Protein AF-A0A3M4QFH1-F1 (afdb_monomer_lite)

Radius of gyration: 28.69 Å; chains: 1; bounding box: 85×30×87 Å

Secondary structure (DSSP, 8-state):
-HHHHHHHHHHHHHHHHHHHHHHHHTT-HHHHHHHHHHH-TT----HHHHHHHHHHHHHHHHHHHHHHHHHHHHHHHHHHHHHHHH---SHHHHHHHHHHHHHHHHHHHHHHHHHHHHHHHHHHHHHHHHHTS-GGG-EETTEE--HHHHHHHHHHHSPP-TTTTPPP-HHHHHHHHHHHHHHHHHHHHHHHHH-TTSS---BTTTB----HHHHHHTTT---THHHH---S-TTSSHHHHHHHHHHHHHHHHHHHHHHHHHHHHHHHHHHHHHHH-

Foldseek 3Di:
DVVLVVVLVVLLVLLLVLLVLVLVLLVDPVLLVQLDVLCDPPNLPDNVLSVVLNVLSVVLVVLLVVLVVLLVQLVVLVVVLVVQCVDDPDLVSNVVSLVSLVVSLVSLVSNLVSSLVSLVSSVVSVCSCCPNVVQCSRDDPVDHRPVVSNVLSNVLSDADDVVVVDDGHSNNSSNVVSVVSSVVSLVSVVVCVQCVVVDDDQAAPPDDDDDPVVCVVVVVDPDCCVPRHHDDPPCPGPVNVVVVVVVVVVVVVVVVVVVVVVVVVVVVVVVVVVVVD

pLDDT: mean 92.52, std 8.96, range [47.84, 98.75]

Sequence (277 aa):
MPERINADNQQISLLDKALSDLADATLQDTAVAIARTKLGEGHGLTDGLLASFRDELKQVQTESHVWQQLIDKALAGAKSLLVELSTPDNLTARKTAQGKADEGNAILKAGLAALDTRHKAWLKLLDMADKQLRSRQWASTGYIFAYEVCREVKKALHHRDVKKREKHTVRDLAVEAFKRAGYFIAQGHWLLSRFPDGVYVDVPGLCAVISRAAIAANDYSLTPGRYVGVALGVEDDDEGEAFRERMKEIHSELAELNDKAAQLANRIQLAFSELIE

Organism: Pseudomonas savastanoi pv. glycinea (NCBI:txid318)

InterPro domains:
  IPR029063 S-adenosyl-L-methionine-dependent methyltransferase superfamily [SSF53335] (191-269)

Structure (mmCIF, N/CA/C/O backbone):
data_AF-A0A3M4QFH1-F1
#
_entry.id   AF-A0A3M4QFH1-F1
#
loop_
_atom_site.group_PDB
_atom_site.id
_atom_site.type_symbol
_atom_site.label_atom_id
_atom_site.label_alt_id
_atom_site.label_comp_id
_atom_site.label_asym_id
_atom_site.label_entity_id
_atom_site.label_seq_id
_atom_site.pdbx_PDB_ins_code
_atom_site.Cartn_x
_atom_site.Cartn_y
_atom_site.Cartn_z
_atom_site.occupancy
_atom_site.B_iso_or_equiv
_atom_site.auth_seq_id
_atom_site.auth_comp_id
_atom_site.auth_asym_id
_atom_site.auth_atom_id
_atom_site.pdbx_PDB_model_num
ATOM 1 N N . MET A 1 1 ? 12.136 7.909 -0.237 1.00 84.88 1 MET A N 1
ATOM 2 C CA . MET A 1 1 ? 11.473 6.675 0.242 1.00 84.88 1 MET A CA 1
ATOM 3 C C . MET A 1 1 ? 11.464 6.601 1.772 1.00 84.88 1 MET A C 1
ATOM 5 O O . MET A 1 1 ? 10.361 6.532 2.297 1.00 84.88 1 MET A O 1
ATOM 9 N N . PRO A 1 2 ? 12.599 6.727 2.498 1.00 91.75 2 PRO A N 1
ATOM 10 C CA . PRO A 1 2 ? 12.628 6.531 3.957 1.00 91.75 2 PRO A CA 1
ATOM 11 C C . PRO A 1 2 ? 11.713 7.478 4.746 1.00 91.75 2 PRO A C 1
ATOM 13 O O . PRO A 1 2 ? 10.943 7.023 5.578 1.00 91.75 2 PRO A O 1
ATOM 16 N N . GLU A 1 3 ? 11.716 8.775 4.429 1.00 95.19 3 GLU A N 1
ATOM 17 C CA . GLU A 1 3 ? 10.860 9.768 5.105 1.00 95.19 3 GLU A CA 1
ATOM 18 C C . GLU A 1 3 ? 9.364 9.460 4.973 1.00 95.19 3 GLU A C 1
ATOM 20 O O . GLU A 1 3 ? 8.601 9.633 5.919 1.00 95.19 3 GLU A O 1
ATOM 25 N N . ARG A 1 4 ? 8.943 8.961 3.803 1.00 96.31 4 ARG A N 1
ATOM 26 C CA . ARG A 1 4 ? 7.541 8.616 3.533 1.00 96.31 4 ARG A CA 1
ATOM 27 C C . ARG A 1 4 ? 7.107 7.391 4.336 1.00 96.31 4 ARG A C 1
ATOM 29 O O . ARG A 1 4 ? 6.011 7.392 4.877 1.00 96.31 4 ARG A O 1
ATOM 36 N N . ILE A 1 5 ? 7.981 6.389 4.455 1.00 97.00 5 ILE A N 1
ATOM 37 C CA . ILE A 1 5 ? 7.732 5.220 5.310 1.00 97.00 5 ILE A CA 1
ATOM 38 C C . ILE A 1 5 ? 7.773 5.602 6.791 1.00 97.00 5 ILE A C 1
ATOM 40 O O . ILE A 1 5 ? 6.966 5.113 7.568 1.00 97.00 5 ILE A O 1
ATOM 44 N N . ASN A 1 6 ? 8.647 6.526 7.190 1.00 97.50 6 ASN A N 1
ATOM 45 C CA . ASN A 1 6 ? 8.662 7.030 8.559 1.00 97.50 6 ASN A CA 1
ATOM 46 C C . ASN A 1 6 ? 7.352 7.754 8.917 1.00 97.50 6 ASN A C 1
ATOM 48 O O . ASN A 1 6 ? 6.795 7.513 9.984 1.00 97.50 6 ASN A O 1
ATOM 52 N N . ALA A 1 7 ? 6.830 8.593 8.017 1.00 97.94 7 ALA A N 1
ATOM 53 C CA . ALA A 1 7 ? 5.527 9.231 8.201 1.00 97.94 7 ALA A CA 1
ATOM 54 C C . ALA A 1 7 ? 4.393 8.196 8.316 1.00 97.94 7 ALA A C 1
ATOM 56 O O . ALA A 1 7 ? 3.509 8.353 9.155 1.00 97.94 7 ALA A O 1
ATOM 57 N N . ASP A 1 8 ? 4.443 7.123 7.521 1.00 98.31 8 ASP A N 1
ATOM 58 C CA . ASP A 1 8 ? 3.506 5.996 7.604 1.00 98.31 8 ASP A CA 1
ATOM 59 C C . ASP A 1 8 ? 3.582 5.275 8.957 1.00 98.31 8 ASP A C 1
ATOM 61 O O . ASP A 1 8 ? 2.570 5.106 9.637 1.00 98.31 8 ASP A O 1
ATOM 65 N N . ASN A 1 9 ? 4.794 4.946 9.406 1.00 98.25 9 ASN A N 1
ATOM 66 C CA . ASN A 1 9 ? 5.041 4.295 10.692 1.00 98.25 9 ASN A CA 1
ATOM 67 C C . ASN A 1 9 ? 4.543 5.136 11.875 1.00 98.25 9 ASN A C 1
ATOM 69 O O . ASN A 1 9 ? 4.023 4.584 12.843 1.00 98.25 9 ASN A O 1
ATOM 73 N N . GLN A 1 10 ? 4.643 6.466 11.792 1.00 98.56 10 GLN A N 1
ATOM 74 C CA . GLN A 1 10 ? 4.065 7.361 12.796 1.00 98.56 10 GLN A CA 1
ATOM 75 C C . GLN A 1 10 ? 2.537 7.235 12.863 1.00 98.56 10 GLN A C 1
ATOM 77 O O . GLN A 1 10 ? 1.987 7.203 13.961 1.00 98.56 10 GLN A O 1
ATOM 82 N N . GLN A 1 11 ? 1.847 7.109 11.722 1.00 98.56 11 GLN A N 1
ATOM 83 C CA . GLN A 1 11 ? 0.394 6.892 11.713 1.00 98.56 11 GLN A CA 1
ATOM 84 C C . GLN A 1 11 ? 0.022 5.543 12.338 1.00 98.56 11 GLN A C 1
ATOM 86 O O . GLN A 1 11 ? -0.903 5.478 13.144 1.00 98.56 11 GLN A O 1
ATOM 91 N N . ILE A 1 12 ? 0.770 4.483 12.018 1.00 98.50 12 ILE A N 1
ATOM 92 C CA . ILE A 1 12 ? 0.564 3.153 12.609 1.00 98.50 12 ILE A CA 1
ATOM 93 C C . ILE A 1 12 ? 0.777 3.184 14.124 1.00 98.50 12 ILE A C 1
ATOM 95 O O . ILE A 1 12 ? -0.056 2.666 14.856 1.00 98.50 12 ILE A O 1
ATOM 99 N N . SER A 1 13 ? 1.826 3.853 14.609 1.00 98.62 13 SER A N 1
ATOM 100 C CA . SER A 1 13 ? 2.099 3.976 16.047 1.00 98.62 13 SER A CA 1
ATOM 101 C C . SER A 1 13 ? 1.009 4.751 16.798 1.00 98.62 13 SER A C 1
ATOM 103 O O . SER A 1 13 ? 0.635 4.370 17.906 1.00 98.62 13 SER A O 1
ATOM 105 N N . LEU A 1 14 ? 0.459 5.814 16.198 1.00 98.62 14 LEU A N 1
ATOM 106 C CA . LEU A 1 14 ? -0.671 6.548 16.778 1.00 98.62 14 LEU A CA 1
ATOM 107 C C . LEU A 1 14 ? -1.921 5.670 16.896 1.00 98.62 14 LEU A C 1
ATOM 109 O O . LEU A 1 14 ? -2.632 5.747 17.898 1.00 98.62 14 LEU A O 1
ATOM 113 N N . LEU A 1 15 ? -2.182 4.843 15.882 1.00 98.12 15 LEU A N 1
ATOM 114 C CA . LEU A 1 15 ? -3.330 3.944 15.872 1.00 98.12 15 LEU A CA 1
ATOM 115 C C . LEU A 1 15 ? -3.171 2.791 16.863 1.00 98.12 15 LEU A C 1
ATOM 117 O O . LEU A 1 15 ? -4.105 2.502 17.605 1.00 98.12 15 LEU A O 1
ATOM 121 N N . ASP A 1 16 ? -1.982 2.191 16.910 1.00 98.69 16 ASP A N 1
ATOM 122 C CA . ASP A 1 16 ? -1.613 1.160 17.878 1.00 98.69 16 ASP A CA 1
ATOM 123 C C . ASP A 1 16 ? -1.820 1.647 19.308 1.00 98.69 16 ASP A C 1
ATOM 125 O O . ASP A 1 16 ? -2.533 1.014 20.086 1.00 98.69 16 ASP A O 1
ATOM 129 N N . LYS A 1 17 ? -1.306 2.840 19.622 1.00 98.62 17 LYS A N 1
ATOM 130 C CA . LYS A 1 17 ? -1.507 3.455 20.931 1.00 98.62 17 LYS A CA 1
ATOM 131 C C . LYS A 1 17 ? -2.991 3.624 21.261 1.00 98.62 17 LYS A C 1
ATOM 133 O O . LYS A 1 17 ? -3.436 3.171 22.306 1.00 98.62 17 LYS A O 1
ATOM 138 N N . ALA A 1 18 ? -3.769 4.243 20.373 1.00 98.44 18 ALA A N 1
ATOM 139 C CA . ALA A 1 18 ? -5.178 4.521 20.648 1.00 98.44 18 ALA A CA 1
ATOM 140 C C . ALA A 1 18 ? -6.021 3.245 20.836 1.00 98.44 18 ALA A C 1
ATOM 142 O O . ALA A 1 18 ? -6.943 3.229 21.655 1.00 98.44 18 ALA A O 1
ATOM 143 N N . LEU A 1 19 ? -5.721 2.185 20.079 1.00 98.56 19 LEU A N 1
ATOM 144 C CA . LEU A 1 19 ? -6.417 0.901 20.178 1.00 98.56 19 LEU A CA 1
ATOM 145 C C . LEU A 1 19 ? -5.930 0.064 21.369 1.00 98.56 19 LEU A C 1
ATOM 147 O O . LEU A 1 19 ? -6.749 -0.619 21.979 1.00 98.56 19 LEU A O 1
ATOM 151 N N . SER A 1 20 ? -4.657 0.178 21.749 1.00 98.62 20 SER A N 1
ATOM 152 C CA . SER A 1 20 ? -4.118 -0.397 22.988 1.00 98.62 20 SER A CA 1
ATOM 153 C C . SER A 1 20 ? -4.732 0.257 24.222 1.00 98.62 20 SER A C 1
ATOM 155 O O . SER A 1 20 ? -5.245 -0.445 25.086 1.00 98.62 20 SER A O 1
ATOM 157 N N . ASP A 1 21 ? -4.815 1.589 24.256 1.00 98.38 21 ASP A N 1
ATOM 158 C CA . ASP A 1 21 ? -5.465 2.299 25.361 1.00 98.38 21 ASP A CA 1
ATOM 159 C C . ASP A 1 21 ? -6.960 1.910 25.466 1.00 98.38 21 ASP A C 1
ATOM 161 O O . ASP A 1 21 ? -7.516 1.815 26.562 1.00 98.38 21 ASP A O 1
ATOM 165 N N . LEU A 1 22 ? -7.629 1.651 24.329 1.00 98.31 22 LEU A N 1
ATOM 166 C CA . LEU A 1 22 ? -8.998 1.116 24.318 1.00 98.31 22 LEU A CA 1
ATOM 167 C C . LEU A 1 22 ? -9.050 -0.310 24.867 1.00 98.31 22 LEU A C 1
ATOM 169 O O . LEU A 1 22 ? -9.921 -0.605 25.682 1.00 98.31 22 LEU A O 1
ATOM 173 N N . ALA A 1 23 ? -8.135 -1.183 24.443 1.00 98.31 23 ALA A N 1
ATOM 174 C CA . ALA A 1 23 ? -8.027 -2.547 24.951 1.00 98.31 23 ALA A CA 1
ATOM 175 C C . ALA A 1 23 ? -7.842 -2.564 26.475 1.00 98.31 23 ALA A C 1
ATOM 177 O O . ALA A 1 23 ? -8.553 -3.307 27.155 1.00 98.31 23 ALA A O 1
ATOM 178 N N . ASP A 1 24 ? -6.999 -1.689 27.019 1.00 97.88 24 ASP A N 1
ATOM 179 C CA . ASP A 1 24 ? -6.809 -1.530 28.462 1.00 97.88 24 ASP A CA 1
ATOM 180 C C . ASP A 1 24 ? -8.084 -1.039 29.155 1.00 97.88 24 ASP A C 1
ATOM 182 O O . ASP A 1 24 ? -8.484 -1.581 30.187 1.00 97.88 24 ASP A O 1
ATOM 186 N N . ALA A 1 25 ? -8.791 -0.070 28.566 1.00 97.06 25 ALA A N 1
ATOM 187 C CA . ALA A 1 25 ? -10.081 0.372 29.087 1.00 97.06 25 ALA A CA 1
ATOM 188 C C . ALA A 1 25 ? -11.118 -0.765 29.099 1.00 97.06 25 ALA A C 1
ATOM 190 O O . ALA A 1 25 ? -11.933 -0.844 30.016 1.00 97.06 25 ALA A O 1
ATOM 191 N N . THR A 1 26 ? -11.073 -1.690 28.132 1.00 96.81 26 THR A N 1
ATOM 192 C CA . THR A 1 26 ? -11.982 -2.851 28.097 1.00 96.81 26 THR A CA 1
ATOM 193 C C . THR A 1 26 ? -11.733 -3.880 29.207 1.00 96.81 26 THR A C 1
ATOM 195 O O . THR A 1 26 ? -12.568 -4.764 29.397 1.00 96.81 26 THR A O 1
ATOM 198 N N . LEU A 1 27 ? -10.608 -3.786 29.924 1.00 96.62 27 LEU A N 1
ATOM 199 C CA . LEU A 1 27 ? -10.294 -4.601 31.105 1.00 96.62 27 LEU A CA 1
ATOM 200 C C . LEU A 1 27 ? -10.756 -3.944 32.414 1.00 96.62 27 LEU A C 1
ATOM 202 O O . LEU A 1 27 ? -10.695 -4.568 33.469 1.00 96.62 27 LEU A O 1
ATOM 206 N N . GLN A 1 28 ? -11.200 -2.687 32.364 1.00 95.25 28 GLN A N 1
ATOM 207 C CA . GLN A 1 28 ? -11.645 -1.945 33.537 1.00 95.25 28 GLN A CA 1
ATOM 208 C C . GLN A 1 28 ? -13.166 -2.046 33.674 1.00 95.25 28 GLN A C 1
ATOM 210 O O . GLN A 1 28 ? -13.904 -1.409 32.918 1.00 95.25 28 GLN A O 1
ATOM 215 N N . ASP A 1 29 ? -13.643 -2.776 34.685 1.00 94.00 29 ASP A N 1
ATOM 216 C CA . ASP A 1 29 ? -15.080 -2.961 34.952 1.00 94.00 29 ASP A CA 1
ATOM 217 C C . ASP A 1 29 ? -15.848 -1.633 35.012 1.00 94.00 29 ASP A C 1
ATOM 219 O O . ASP A 1 29 ? -16.958 -1.513 34.493 1.00 94.00 29 ASP A O 1
ATOM 223 N N . THR A 1 30 ? -15.233 -0.600 35.593 1.00 94.44 30 THR A N 1
ATOM 224 C CA . THR A 1 30 ? -15.812 0.745 35.688 1.00 94.44 30 THR A CA 1
ATOM 225 C C . THR A 1 30 ? -15.979 1.401 34.318 1.00 94.44 30 THR A C 1
ATOM 227 O O . THR A 1 30 ? -17.039 1.960 34.033 1.00 94.44 30 THR A O 1
ATOM 230 N N . ALA A 1 31 ? -14.974 1.319 33.442 1.00 94.94 31 ALA A N 1
ATOM 231 C CA . ALA A 1 31 ? -15.043 1.877 32.094 1.00 94.94 31 ALA A CA 1
ATOM 232 C C . ALA A 1 31 ? -16.073 1.130 31.235 1.00 94.94 31 ALA A C 1
ATOM 234 O O . ALA A 1 31 ? -16.877 1.767 30.548 1.00 94.94 31 ALA A O 1
ATOM 235 N N . VAL A 1 32 ? -16.111 -0.202 31.338 1.00 95.50 32 VAL A N 1
ATOM 236 C CA . VAL A 1 32 ? -17.096 -1.051 30.654 1.00 95.50 32 VAL A CA 1
ATOM 237 C C . VAL A 1 32 ? -18.515 -0.722 31.120 1.00 95.50 32 VAL A C 1
ATOM 239 O O . VAL A 1 32 ? -19.401 -0.518 30.288 1.00 95.50 32 VAL A O 1
ATOM 242 N N . ALA A 1 33 ? -18.745 -0.610 32.432 1.00 94.75 33 ALA A N 1
ATOM 243 C CA . ALA A 1 33 ? -20.052 -0.261 32.986 1.00 94.75 33 ALA A CA 1
ATOM 244 C C . ALA A 1 33 ? -20.531 1.120 32.509 1.00 94.75 33 ALA A C 1
ATOM 246 O O . ALA A 1 33 ? -21.690 1.266 32.111 1.00 94.75 33 ALA A O 1
ATOM 247 N N . ILE A 1 34 ? -19.639 2.119 32.473 1.00 95.38 34 ILE A N 1
ATOM 248 C CA . ILE A 1 34 ? -19.945 3.456 31.940 1.00 95.38 34 ILE A CA 1
ATOM 249 C C . ILE A 1 34 ? -20.314 3.372 30.455 1.00 95.38 34 ILE A C 1
ATOM 251 O O . ILE A 1 34 ? -21.327 3.943 30.046 1.00 95.38 34 ILE A O 1
ATOM 255 N N . ALA A 1 35 ? -19.528 2.654 29.647 1.00 95.06 35 ALA A N 1
ATOM 256 C CA . ALA A 1 35 ? -19.786 2.504 28.216 1.00 95.06 35 ALA A CA 1
ATOM 257 C C . ALA A 1 35 ? -21.136 1.814 27.949 1.00 95.06 35 ALA A C 1
ATOM 259 O O . ALA A 1 35 ? -21.933 2.316 27.155 1.00 95.06 35 ALA A O 1
ATOM 260 N N . ARG A 1 36 ? -21.437 0.717 28.659 1.00 95.75 36 ARG A N 1
ATOM 261 C CA . ARG A 1 36 ? -22.727 0.005 28.576 1.00 95.75 36 ARG A CA 1
ATOM 262 C C . ARG A 1 36 ? -23.898 0.897 28.979 1.00 95.75 36 ARG A C 1
ATOM 264 O O . ARG A 1 36 ? -24.881 0.970 28.250 1.00 95.75 36 ARG A O 1
ATOM 271 N N . THR A 1 37 ? -23.761 1.638 30.080 1.00 95.44 37 THR A N 1
ATOM 272 C CA . THR A 1 37 ? -24.796 2.571 30.558 1.00 95.44 37 THR A CA 1
ATOM 273 C C . THR A 1 37 ? -25.094 3.654 29.522 1.00 95.44 37 THR A C 1
ATOM 275 O O . THR A 1 37 ? -26.256 3.935 29.244 1.00 95.44 37 THR A O 1
ATOM 278 N N . LYS A 1 38 ? -24.061 4.235 28.898 1.00 94.44 38 LYS A N 1
ATOM 279 C CA . LYS A 1 38 ? -24.236 5.237 27.834 1.00 94.44 38 LYS A CA 1
ATOM 280 C C . LYS A 1 38 ? -24.903 4.680 26.578 1.00 94.44 38 LYS A C 1
ATOM 282 O O . LYS A 1 38 ? -25.584 5.423 25.878 1.00 94.44 38 LYS A O 1
ATOM 287 N N . LEU A 1 39 ? -24.669 3.406 26.266 1.00 94.12 39 LEU A N 1
ATOM 288 C CA . LEU A 1 39 ? -25.240 2.742 25.094 1.00 94.12 39 LEU A CA 1
ATOM 289 C C . LEU A 1 39 ? -26.696 2.296 25.302 1.00 94.12 39 LEU A C 1
ATOM 291 O O . LEU A 1 39 ? -27.408 2.141 24.313 1.00 94.12 39 LEU A O 1
ATOM 295 N N . GLY A 1 40 ? -27.139 2.139 26.552 1.00 92.69 40 GLY A N 1
ATOM 296 C CA . GLY A 1 40 ? -28.502 1.738 26.898 1.00 92.69 40 GLY A CA 1
ATOM 297 C C . GLY A 1 40 ? -28.760 0.233 26.772 1.00 92.69 40 GLY A C 1
ATOM 298 O O . GLY A 1 40 ? -27.843 -0.577 26.620 1.00 92.69 40 GLY A O 1
ATOM 299 N N . GLU A 1 41 ? -30.032 -0.158 26.868 1.00 88.75 41 GLU A N 1
ATOM 300 C CA . GLU A 1 41 ? -30.445 -1.556 26.714 1.00 88.75 41 GLU A CA 1
ATOM 301 C C . GLU A 1 41 ? -30.171 -2.075 25.295 1.00 88.75 41 GLU A C 1
ATOM 303 O O . GLU A 1 41 ? -30.288 -1.348 24.309 1.00 88.75 41 GLU A O 1
ATOM 308 N N . GLY A 1 42 ? -29.782 -3.349 25.181 1.00 84.88 42 GLY A N 1
ATOM 309 C CA . GLY A 1 42 ? -29.450 -3.950 23.885 1.00 84.88 42 GLY A CA 1
ATOM 310 C C . GLY A 1 42 ? -28.132 -3.454 23.276 1.00 84.88 42 GLY A C 1
ATOM 311 O O . GLY A 1 42 ? -27.929 -3.594 22.073 1.00 84.88 42 GLY A O 1
ATOM 312 N N . HIS A 1 43 ? -27.214 -2.909 24.086 1.00 89.75 43 HIS A N 1
ATOM 313 C CA . HIS A 1 43 ? -25.951 -2.311 23.628 1.00 89.75 43 HIS A CA 1
ATOM 314 C C . HIS A 1 43 ? -25.031 -3.222 22.791 1.00 89.75 43 HIS A C 1
ATOM 316 O O . HIS A 1 43 ? -24.113 -2.722 22.145 1.00 89.75 43 HIS A O 1
ATOM 322 N N . GLY A 1 44 ? -25.176 -4.550 22.845 1.00 90.31 44 GLY A N 1
ATOM 323 C CA . GLY A 1 44 ? -24.359 -5.506 22.076 1.00 90.31 44 GLY A CA 1
ATOM 324 C C . GLY A 1 44 ? -22.891 -5.660 22.521 1.00 90.31 44 GLY A C 1
ATOM 325 O O . GLY A 1 44 ? -22.238 -6.629 22.151 1.00 90.31 44 GLY A O 1
ATOM 326 N N . LEU A 1 45 ? -22.376 -4.751 23.356 1.00 94.88 45 LEU A N 1
ATOM 327 C CA . LEU A 1 45 ? -21.059 -4.799 24.017 1.00 94.88 45 LEU A CA 1
ATOM 328 C C . LEU A 1 45 ? -20.888 -5.950 25.045 1.00 94.88 45 LEU A C 1
ATOM 330 O O . LEU A 1 45 ? -20.831 -5.721 26.258 1.00 94.88 45 LEU A O 1
ATOM 334 N N . THR A 1 46 ? -20.834 -7.194 24.567 1.00 96.56 46 THR A N 1
ATOM 335 C CA . THR A 1 46 ? -20.629 -8.409 25.382 1.00 96.56 46 THR A CA 1
ATOM 336 C C . THR A 1 46 ? -19.168 -8.591 25.805 1.00 96.56 46 THR A C 1
ATOM 338 O O . THR A 1 46 ? -18.264 -8.099 25.134 1.00 96.56 46 THR A O 1
ATOM 341 N N . ASP A 1 47 ? -18.912 -9.338 26.883 1.00 96.94 47 ASP A N 1
ATOM 342 C CA . ASP A 1 47 ? -17.537 -9.642 27.323 1.00 96.94 47 ASP A CA 1
ATOM 343 C C . ASP A 1 47 ? -16.754 -10.440 26.270 1.00 96.94 47 ASP A C 1
ATOM 345 O O . ASP A 1 47 ? -15.559 -10.213 26.083 1.00 96.94 47 ASP A O 1
ATOM 349 N N . GLY A 1 48 ? -17.441 -11.315 25.524 1.00 97.81 48 GLY A N 1
ATOM 350 C CA . GLY A 1 48 ? -16.856 -12.051 24.402 1.00 97.81 48 GLY A CA 1
ATOM 351 C C . GLY A 1 48 ? -16.393 -11.132 23.268 1.00 97.81 48 GLY A C 1
ATOM 352 O O . GLY A 1 48 ? -15.307 -11.328 22.731 1.00 97.81 48 GLY A O 1
ATOM 353 N N . LEU A 1 49 ? -17.159 -10.081 22.950 1.00 97.94 49 LEU A N 1
ATOM 354 C CA . LEU A 1 49 ? -16.753 -9.079 21.961 1.00 97.94 49 LEU A CA 1
ATOM 355 C C . LEU A 1 49 ? -15.522 -8.285 22.425 1.00 97.94 49 LEU A C 1
ATOM 357 O O . LEU A 1 49 ? -14.613 -8.042 21.633 1.00 97.94 49 LEU A O 1
ATOM 361 N N . LEU A 1 50 ? -15.472 -7.904 23.707 1.00 98.31 50 LEU A N 1
ATOM 362 C CA . LEU A 1 50 ? -14.311 -7.214 24.278 1.00 98.31 50 LEU A CA 1
ATOM 363 C C . LEU A 1 50 ? -13.057 -8.101 24.245 1.00 98.31 50 LEU A C 1
ATOM 365 O O . LEU A 1 50 ? -11.980 -7.619 23.907 1.00 98.31 50 LEU A O 1
ATOM 369 N N . ALA A 1 51 ? -13.196 -9.394 24.556 1.00 98.38 51 ALA A N 1
ATOM 370 C CA . ALA A 1 51 ? -12.106 -10.363 24.453 1.00 98.38 51 ALA A CA 1
ATOM 371 C C . ALA A 1 51 ? -11.621 -10.528 23.006 1.00 98.38 51 ALA A C 1
ATOM 373 O O . ALA A 1 51 ? -10.428 -10.379 22.758 1.00 98.38 51 ALA A O 1
ATOM 374 N N . SER A 1 52 ? -12.545 -10.706 22.055 1.00 98.38 52 SER A N 1
ATOM 375 C CA . SER A 1 52 ? -12.224 -10.815 20.625 1.00 98.38 52 SER A CA 1
ATOM 376 C C . SER A 1 52 ? -11.444 -9.604 20.116 1.00 98.38 52 SER A C 1
ATOM 378 O O . SER A 1 52 ? -10.468 -9.765 19.394 1.00 98.38 52 SER A O 1
ATOM 380 N N . PHE A 1 53 ? -11.828 -8.387 20.519 1.00 98.69 53 PHE A N 1
ATOM 381 C CA . PHE A 1 53 ? -11.102 -7.175 20.133 1.00 98.69 53 PHE A CA 1
ATOM 382 C C . PHE A 1 53 ? -9.651 -7.178 20.633 1.00 98.69 53 PHE A C 1
ATOM 384 O O . PHE A 1 53 ? -8.743 -6.823 19.883 1.00 98.69 53 PHE A O 1
ATOM 391 N N . ARG A 1 54 ? -9.416 -7.593 21.885 1.00 98.75 54 ARG A N 1
ATOM 392 C CA . ARG A 1 54 ? -8.061 -7.681 22.456 1.00 98.75 54 ARG A CA 1
ATOM 393 C C . ARG A 1 54 ? -7.217 -8.753 21.767 1.00 98.75 54 ARG A C 1
ATOM 395 O O . ARG A 1 54 ? -6.037 -8.517 21.511 1.00 98.75 54 ARG A O 1
ATOM 402 N N . ASP A 1 55 ? -7.818 -9.896 21.444 1.00 98.56 55 ASP A N 1
ATOM 403 C CA . ASP A 1 55 ? -7.143 -10.980 20.727 1.00 98.56 55 ASP A CA 1
ATOM 404 C C . ASP A 1 55 ? -6.769 -10.553 19.298 1.00 98.56 55 ASP A C 1
ATOM 406 O O . ASP A 1 55 ? -5.619 -10.723 18.886 1.00 98.56 55 ASP A O 1
ATOM 410 N N . GLU A 1 56 ? -7.695 -9.911 18.574 1.00 98.56 56 GLU A N 1
ATOM 411 C CA . GLU A 1 56 ? -7.433 -9.347 17.245 1.00 98.56 56 GLU A CA 1
ATOM 412 C C . GLU A 1 56 ? -6.357 -8.252 17.290 1.00 98.56 56 GLU A C 1
ATOM 414 O O . GLU A 1 56 ? -5.467 -8.242 16.439 1.00 98.56 56 GLU A O 1
ATOM 419 N N . LEU A 1 57 ? -6.371 -7.364 18.293 1.00 98.75 57 LEU A N 1
ATOM 420 C CA . LEU A 1 57 ? -5.319 -6.356 18.473 1.00 98.75 57 LEU A CA 1
ATOM 421 C C . LEU A 1 57 ? -3.943 -7.008 18.641 1.00 98.75 57 LEU A C 1
ATOM 423 O O . LEU A 1 57 ? -2.998 -6.634 17.946 1.00 98.75 57 LEU A O 1
ATOM 427 N N . LYS A 1 58 ? -3.831 -8.010 19.517 1.00 98.62 58 LYS A N 1
ATOM 428 C CA . LYS A 1 58 ? -2.568 -8.718 19.762 1.00 98.62 58 LYS A CA 1
ATOM 429 C C . LYS A 1 58 ? -2.063 -9.438 18.510 1.00 98.62 58 LYS A C 1
ATOM 431 O O . LYS A 1 58 ? -0.857 -9.444 18.237 1.00 98.62 58 LYS A O 1
ATOM 436 N N . GLN A 1 59 ? -2.973 -10.031 17.738 1.00 98.50 59 GLN A N 1
ATOM 437 C CA . GLN A 1 59 ? -2.642 -10.632 16.450 1.00 98.50 59 GLN A CA 1
ATOM 438 C C . GLN A 1 59 ? -2.101 -9.574 15.479 1.00 98.50 59 GLN A C 1
ATOM 440 O O . GLN A 1 59 ? -1.001 -9.745 14.952 1.00 98.50 59 GLN A O 1
ATOM 445 N N . VAL A 1 60 ? -2.816 -8.459 15.296 1.00 98.56 60 VAL A N 1
ATOM 446 C CA . VAL A 1 60 ? -2.403 -7.372 14.393 1.00 98.56 60 VAL A CA 1
ATOM 447 C C . VAL A 1 60 ? -1.059 -6.777 14.812 1.00 98.56 60 VAL A C 1
ATOM 449 O O . VAL A 1 60 ? -0.222 -6.532 13.949 1.00 98.56 60 VAL A O 1
ATOM 452 N N . GLN A 1 61 ? -0.795 -6.594 16.108 1.00 98.56 61 GLN A N 1
ATOM 453 C CA . GLN A 1 61 ? 0.510 -6.140 16.607 1.00 98.56 61 GLN A CA 1
ATOM 454 C C . GLN A 1 61 ? 1.631 -7.120 16.232 1.00 98.56 61 GLN A C 1
ATOM 456 O O . GLN A 1 61 ? 2.663 -6.710 15.697 1.00 98.56 61 GLN A O 1
ATOM 461 N N . THR A 1 62 ? 1.405 -8.422 16.435 1.00 98.31 62 THR A N 1
ATOM 462 C CA . THR A 1 62 ? 2.371 -9.478 16.091 1.00 98.31 62 THR A CA 1
ATOM 463 C C . THR A 1 62 ? 2.676 -9.488 14.592 1.00 98.31 62 THR A C 1
ATOM 465 O O . THR A 1 62 ? 3.839 -9.452 14.187 1.00 98.31 62 THR A O 1
ATOM 468 N N . GLU A 1 63 ? 1.642 -9.476 13.752 1.00 98.19 63 GLU A N 1
ATOM 469 C CA . GLU A 1 63 ? 1.785 -9.457 12.293 1.00 98.19 63 GLU A CA 1
ATOM 470 C C . GLU A 1 63 ? 2.395 -8.135 11.791 1.00 98.19 63 GLU A C 1
ATOM 472 O O . GLU A 1 63 ? 3.201 -8.133 10.858 1.00 98.19 63 GLU A O 1
ATOM 477 N N . SER A 1 64 ? 2.103 -7.013 12.459 1.00 98.00 64 SER A N 1
ATOM 478 C CA . SER A 1 64 ? 2.664 -5.695 12.144 1.00 98.00 64 SER A CA 1
ATOM 479 C C . SER A 1 64 ? 4.186 -5.663 12.260 1.00 98.00 64 SER A C 1
ATOM 481 O O . SER A 1 64 ? 4.840 -5.033 11.425 1.00 98.00 64 SER A O 1
ATOM 483 N N . HIS A 1 65 ? 4.773 -6.401 13.208 1.00 97.81 65 HIS A N 1
ATOM 484 C CA . HIS A 1 65 ? 6.227 -6.573 13.271 1.00 97.81 65 HIS A CA 1
ATOM 485 C C . HIS A 1 65 ? 6.778 -7.327 12.054 1.00 97.81 65 HIS A C 1
ATOM 487 O O . HIS A 1 65 ? 7.805 -6.927 11.505 1.00 97.81 65 HIS A O 1
ATOM 493 N N . VAL A 1 66 ? 6.088 -8.373 11.592 1.00 98.19 66 VAL A N 1
ATOM 494 C CA . VAL A 1 66 ? 6.494 -9.151 10.410 1.00 98.19 66 VAL A CA 1
ATOM 495 C C . VAL A 1 66 ? 6.420 -8.294 9.144 1.00 98.19 66 VAL A C 1
ATOM 497 O O . VAL A 1 66 ? 7.373 -8.252 8.364 1.00 98.19 66 VAL A O 1
ATOM 500 N N . TRP A 1 67 ? 5.330 -7.547 8.948 1.00 98.56 67 TRP A N 1
ATOM 501 C CA . TRP A 1 67 ? 5.216 -6.633 7.808 1.00 98.56 67 TRP A CA 1
ATOM 502 C C . TRP A 1 67 ? 6.258 -5.514 7.861 1.00 98.56 67 TRP A C 1
ATOM 504 O O . TRP A 1 67 ? 6.842 -5.181 6.829 1.00 98.56 67 TRP A O 1
ATOM 514 N N . GLN A 1 68 ? 6.552 -4.971 9.047 1.00 98.19 68 GLN A N 1
ATOM 515 C CA . GLN A 1 68 ? 7.603 -3.967 9.213 1.00 98.19 68 GLN A CA 1
ATOM 516 C C . GLN A 1 68 ? 8.982 -4.516 8.820 1.00 98.19 68 GLN A C 1
ATOM 518 O O . GLN A 1 68 ? 9.708 -3.841 8.097 1.00 98.19 68 GLN A O 1
ATOM 523 N N . GLN A 1 69 ? 9.316 -5.758 9.187 1.00 98.31 69 GLN A N 1
ATOM 524 C CA . GLN A 1 69 ? 10.576 -6.391 8.774 1.00 98.31 69 GLN A CA 1
ATOM 525 C C . GLN A 1 69 ? 10.704 -6.504 7.247 1.00 98.31 69 GLN A C 1
ATOM 527 O O . GLN A 1 69 ? 11.785 -6.282 6.700 1.00 98.31 69 GLN A O 1
ATOM 532 N N . LEU A 1 70 ? 9.612 -6.816 6.541 1.00 98.44 70 LEU A N 1
ATOM 533 C CA . LEU A 1 70 ? 9.603 -6.857 5.074 1.00 98.44 70 LEU A CA 1
ATOM 534 C C . LEU A 1 70 ? 9.804 -5.463 4.463 1.00 98.44 70 LEU A C 1
ATOM 536 O O . LEU A 1 70 ? 10.575 -5.315 3.512 1.00 98.44 70 LEU A O 1
ATOM 540 N N . ILE A 1 71 ? 9.157 -4.441 5.027 1.00 98.44 71 ILE A N 1
ATOM 541 C CA . ILE A 1 71 ? 9.321 -3.040 4.613 1.00 98.44 71 ILE A CA 1
ATOM 542 C C . ILE A 1 71 ? 10.769 -2.579 4.840 1.00 98.44 71 ILE A C 1
ATOM 544 O O . ILE A 1 71 ? 11.375 -1.999 3.938 1.00 98.44 71 ILE A O 1
ATOM 548 N N . ASP A 1 72 ? 11.353 -2.881 5.999 1.00 97.69 72 ASP A N 1
ATOM 549 C CA . ASP A 1 72 ? 12.732 -2.512 6.336 1.00 97.69 72 ASP A CA 1
ATOM 550 C C . ASP A 1 72 ? 13.749 -3.229 5.452 1.00 97.69 72 ASP A C 1
ATOM 552 O O . ASP A 1 72 ? 14.696 -2.605 4.967 1.00 97.69 72 ASP A O 1
ATOM 556 N N . LYS A 1 73 ? 13.525 -4.516 5.163 1.00 97.44 73 LYS A N 1
ATOM 557 C CA . LYS A 1 73 ? 14.343 -5.273 4.209 1.00 97.44 73 LYS A CA 1
ATOM 558 C C . LYS A 1 73 ? 14.312 -4.625 2.824 1.00 97.44 73 LYS A C 1
ATOM 560 O O . LYS A 1 73 ? 15.360 -4.485 2.194 1.00 97.44 73 LYS A O 1
ATOM 565 N N . ALA A 1 74 ? 13.138 -4.193 2.365 1.00 96.81 74 ALA A N 1
ATOM 566 C CA . ALA A 1 74 ? 12.999 -3.501 1.090 1.00 96.81 74 ALA A CA 1
ATOM 567 C C . ALA A 1 74 ? 13.697 -2.131 1.087 1.00 96.81 74 ALA A C 1
ATOM 569 O O . ALA A 1 74 ? 14.389 -1.806 0.124 1.00 96.81 74 ALA A O 1
ATOM 570 N N . LEU A 1 75 ? 13.593 -1.354 2.170 1.00 95.69 75 LEU A N 1
ATOM 571 C CA . LEU A 1 75 ? 14.299 -0.077 2.316 1.00 95.69 75 LEU A CA 1
ATOM 572 C C . LEU A 1 75 ? 15.823 -0.247 2.331 1.00 95.69 75 LEU A C 1
ATOM 574 O O . LEU A 1 75 ? 16.533 0.515 1.671 1.00 95.69 75 LEU A O 1
ATOM 578 N N . ALA A 1 76 ? 16.327 -1.237 3.068 1.00 94.94 76 ALA A N 1
ATOM 579 C CA . ALA A 1 76 ? 17.752 -1.539 3.142 1.00 94.94 76 ALA A CA 1
ATOM 580 C C . ALA A 1 76 ? 18.297 -1.983 1.776 1.00 94.94 76 ALA A C 1
ATOM 582 O O . ALA A 1 76 ? 19.311 -1.450 1.318 1.00 94.94 76 ALA A O 1
ATOM 583 N N . GLY A 1 77 ? 17.582 -2.886 1.096 1.00 93.06 77 GLY A N 1
ATOM 584 C CA . GLY A 1 77 ? 17.915 -3.324 -0.260 1.00 93.06 77 GLY A CA 1
ATOM 585 C C . GLY A 1 77 ? 17.925 -2.163 -1.254 1.00 93.06 77 GLY A C 1
ATOM 586 O O . GLY A 1 77 ? 18.914 -1.960 -1.955 1.00 93.06 77 GLY A O 1
ATOM 587 N N . ALA A 1 78 ? 16.878 -1.331 -1.245 1.00 92.94 78 ALA A N 1
ATOM 588 C CA . ALA A 1 78 ? 16.780 -0.156 -2.108 1.00 92.94 78 ALA A CA 1
ATOM 589 C C . ALA A 1 78 ? 17.915 0.850 -1.865 1.00 92.94 78 ALA A C 1
ATOM 591 O O . ALA A 1 78 ? 18.454 1.414 -2.815 1.00 92.94 78 ALA A O 1
ATOM 592 N N . LYS A 1 79 ? 18.307 1.068 -0.603 1.00 92.12 79 LYS A N 1
ATOM 593 C CA . LYS A 1 79 ? 19.414 1.968 -0.251 1.00 92.12 79 LYS A CA 1
ATOM 594 C C . LYS A 1 79 ? 20.747 1.472 -0.808 1.00 92.12 79 LYS A C 1
ATOM 596 O O . LYS A 1 79 ? 21.491 2.277 -1.359 1.00 92.12 79 LYS A O 1
ATOM 601 N N . SER A 1 80 ? 21.036 0.178 -0.671 1.00 90.75 80 SER A N 1
ATOM 602 C CA . SER A 1 80 ? 22.249 -0.428 -1.233 1.00 90.75 80 SER A CA 1
ATOM 603 C C . SER A 1 80 ? 22.268 -0.306 -2.757 1.00 90.75 80 SER A C 1
ATOM 605 O O . SER A 1 80 ? 23.241 0.170 -3.335 1.00 90.75 80 SER A O 1
ATOM 607 N N . LEU A 1 81 ? 21.154 -0.659 -3.399 1.00 90.88 81 LEU A N 1
ATOM 608 C CA . LEU A 1 81 ? 21.017 -0.633 -4.851 1.00 90.88 81 LEU A CA 1
ATOM 609 C C . LEU A 1 81 ? 21.133 0.782 -5.437 1.00 90.88 81 LEU A C 1
ATOM 611 O O . LEU A 1 81 ? 21.746 0.962 -6.484 1.00 90.88 81 LEU A O 1
ATOM 615 N N . LEU A 1 82 ? 20.592 1.802 -4.762 1.00 90.56 82 LEU A N 1
ATOM 616 C CA . LEU A 1 82 ? 20.686 3.190 -5.222 1.00 90.56 82 LEU A CA 1
ATOM 617 C C . LEU A 1 82 ? 22.141 3.660 -5.353 1.00 90.56 82 LEU A C 1
ATOM 619 O O . LEU A 1 82 ? 22.458 4.396 -6.287 1.00 90.56 82 LEU A O 1
ATOM 623 N N . VAL A 1 83 ? 23.019 3.237 -4.437 1.00 88.62 83 VAL A N 1
ATOM 624 C CA . VAL A 1 83 ? 24.452 3.558 -4.508 1.00 88.62 83 VAL A CA 1
ATOM 625 C C . VAL A 1 83 ? 25.060 2.945 -5.765 1.00 88.62 83 VAL A C 1
ATOM 627 O O . VAL A 1 83 ? 25.736 3.645 -6.510 1.00 88.62 83 VAL A O 1
ATOM 630 N N . GLU A 1 84 ? 24.769 1.674 -6.040 1.00 88.31 84 GLU A N 1
ATOM 631 C CA . GLU A 1 84 ? 25.301 0.976 -7.214 1.00 88.31 84 GLU A CA 1
ATOM 632 C C . GLU A 1 84 ? 24.753 1.513 -8.542 1.00 88.31 84 GLU A C 1
ATOM 634 O O . GLU A 1 84 ? 25.490 1.614 -9.518 1.00 88.31 84 GLU A O 1
ATOM 639 N N . LEU A 1 85 ? 23.476 1.901 -8.587 1.00 89.69 85 LEU A N 1
ATOM 640 C CA . LEU A 1 85 ? 22.849 2.472 -9.784 1.00 89.69 85 LEU A CA 1
ATOM 641 C C . LEU A 1 85 ? 23.342 3.893 -10.101 1.00 89.69 85 LEU A C 1
ATOM 643 O O . LEU A 1 85 ? 23.216 4.342 -11.239 1.00 89.69 85 LEU A O 1
ATOM 647 N N . SER A 1 86 ? 23.897 4.607 -9.117 1.00 88.38 86 SER A N 1
ATOM 648 C CA . SER A 1 86 ? 24.345 6.001 -9.275 1.00 88.38 86 SER A CA 1
ATOM 649 C C . SER A 1 86 ? 25.802 6.138 -9.722 1.00 88.38 86 SER A C 1
ATOM 651 O O . SER A 1 86 ? 26.220 7.229 -10.104 1.00 88.38 86 SER A O 1
ATOM 653 N N . THR A 1 87 ? 26.585 5.062 -9.665 1.00 86.06 87 THR A N 1
ATOM 654 C CA . THR A 1 87 ? 28.029 5.062 -9.940 1.00 86.06 87 THR A CA 1
ATOM 655 C C . THR A 1 87 ? 28.506 4.398 -11.244 1.00 86.06 87 THR A C 1
ATOM 657 O O . THR A 1 87 ? 29.721 4.405 -11.453 1.00 86.06 87 THR A O 1
ATOM 660 N N . PRO A 1 88 ? 27.673 3.828 -12.142 1.00 81.19 88 PRO A N 1
ATOM 661 C CA . PRO A 1 88 ? 28.208 3.039 -13.242 1.00 81.19 88 PRO A CA 1
ATOM 662 C C . PRO A 1 88 ? 28.846 3.928 -14.322 1.00 81.19 88 PRO A C 1
ATOM 664 O O . PRO A 1 88 ? 28.216 4.819 -14.902 1.00 81.19 88 PRO A O 1
ATOM 667 N N . ASP A 1 89 ? 30.108 3.637 -14.614 1.00 88.62 89 ASP A N 1
ATOM 668 C CA . ASP A 1 89 ? 30.997 4.375 -15.515 1.00 88.62 89 ASP A CA 1
ATOM 669 C C . ASP A 1 89 ? 30.885 3.919 -16.979 1.00 88.62 89 ASP A C 1
ATOM 671 O O . ASP A 1 89 ? 31.104 4.705 -17.898 1.00 88.62 89 ASP A O 1
ATOM 675 N N . ASN A 1 90 ? 30.491 2.666 -17.209 1.00 92.88 90 ASN A N 1
ATOM 676 C CA . ASN A 1 90 ? 30.366 2.072 -18.538 1.00 92.88 90 ASN A CA 1
ATOM 677 C C . ASN A 1 90 ? 29.113 1.184 -18.675 1.00 92.88 90 ASN A C 1
ATOM 679 O O . ASN A 1 90 ? 28.405 0.905 -17.706 1.00 92.88 90 ASN A O 1
ATOM 683 N N . LEU A 1 91 ? 28.812 0.747 -19.903 1.00 93.44 91 LEU A N 1
ATOM 684 C CA . LEU A 1 91 ? 27.617 -0.048 -20.206 1.00 93.44 91 LEU A CA 1
ATOM 685 C C . LEU A 1 91 ? 27.589 -1.398 -19.474 1.00 93.44 91 LEU A C 1
ATOM 687 O O . LEU A 1 91 ? 26.534 -1.805 -18.991 1.00 93.44 91 LEU A O 1
ATOM 691 N N . THR A 1 92 ? 28.731 -2.076 -19.353 1.00 94.19 92 THR A N 1
ATOM 692 C CA . THR A 1 92 ? 28.830 -3.350 -18.627 1.00 94.19 92 THR A CA 1
ATOM 693 C C . THR A 1 92 ? 28.474 -3.159 -17.156 1.00 94.19 92 THR A C 1
ATOM 695 O O . THR A 1 92 ? 27.648 -3.900 -16.627 1.00 94.19 92 THR A O 1
ATOM 698 N N . ALA A 1 93 ? 29.013 -2.119 -16.514 1.00 93.56 93 ALA A N 1
ATOM 699 C CA . ALA A 1 93 ? 28.670 -1.768 -15.139 1.00 93.56 93 ALA A CA 1
ATOM 700 C C . ALA A 1 93 ? 27.172 -1.443 -14.985 1.00 93.56 93 ALA A C 1
ATOM 702 O O . ALA A 1 93 ? 26.544 -1.908 -14.034 1.00 93.56 93 ALA A O 1
ATOM 703 N N . ARG A 1 94 ? 26.572 -0.721 -15.947 1.00 93.38 94 ARG A N 1
ATOM 704 C CA . ARG A 1 94 ? 25.124 -0.430 -15.962 1.00 93.38 94 ARG A CA 1
ATOM 705 C C . ARG A 1 94 ? 24.280 -1.698 -16.042 1.00 93.38 94 ARG A C 1
ATOM 707 O O . ARG A 1 94 ? 23.335 -1.831 -15.273 1.00 93.38 94 ARG A O 1
ATOM 714 N N . LYS A 1 95 ? 24.628 -2.636 -16.928 1.00 94.62 95 LYS A N 1
ATOM 715 C CA . LYS A 1 95 ? 23.928 -3.924 -17.054 1.00 94.62 95 LYS A CA 1
ATOM 716 C C . LYS A 1 95 ? 24.029 -4.757 -15.780 1.00 94.62 95 LYS A C 1
ATOM 718 O O . LYS A 1 95 ? 23.025 -5.297 -15.335 1.00 94.62 95 LYS A O 1
ATOM 723 N N . THR A 1 96 ? 25.209 -4.820 -15.165 1.00 94.56 96 THR A N 1
ATOM 724 C CA . THR A 1 96 ? 25.399 -5.525 -13.889 1.00 94.56 96 THR A CA 1
ATOM 725 C C . THR A 1 96 ? 24.559 -4.903 -12.773 1.00 94.56 96 THR A C 1
ATOM 727 O O . THR A 1 96 ? 23.892 -5.623 -12.033 1.00 94.56 96 THR A O 1
ATOM 730 N N . ALA A 1 97 ? 24.553 -3.571 -12.664 1.00 94.50 97 ALA A N 1
ATOM 731 C CA . ALA A 1 97 ? 23.734 -2.868 -11.680 1.00 94.50 97 ALA A CA 1
ATOM 732 C C . ALA A 1 97 ? 22.229 -3.068 -11.939 1.00 94.50 97 ALA A C 1
ATOM 734 O O . ALA A 1 97 ? 21.472 -3.271 -10.991 1.00 94.50 97 ALA A O 1
ATOM 735 N N . GLN A 1 98 ? 21.800 -3.085 -13.207 1.00 95.00 98 GLN A N 1
ATOM 736 C CA . GLN A 1 98 ? 20.421 -3.412 -13.574 1.00 95.00 98 GLN A CA 1
ATOM 737 C C . GLN A 1 98 ? 20.051 -4.851 -13.199 1.00 95.00 98 GLN A C 1
ATOM 739 O O . GLN A 1 98 ? 18.990 -5.051 -12.626 1.00 95.00 98 GLN A O 1
ATOM 744 N N . GLY A 1 99 ? 20.909 -5.843 -13.456 1.00 94.38 99 GLY A N 1
ATOM 745 C CA . GLY A 1 99 ? 20.621 -7.236 -13.089 1.00 94.38 99 GLY A CA 1
ATOM 746 C C . GLY A 1 99 ? 20.363 -7.395 -11.587 1.00 94.38 99 GLY A C 1
ATOM 747 O O . GLY A 1 99 ? 19.380 -8.007 -11.178 1.00 94.38 99 GLY A O 1
ATOM 748 N N . LYS A 1 100 ? 21.164 -6.723 -10.753 1.00 94.56 100 LYS A N 1
ATOM 749 C CA . LYS A 1 100 ? 20.914 -6.653 -9.304 1.00 94.56 100 LYS A CA 1
ATOM 750 C C . LYS A 1 100 ? 19.617 -5.919 -8.957 1.00 94.56 100 LYS A C 1
ATOM 752 O O . LYS A 1 100 ? 18.964 -6.252 -7.968 1.00 94.56 100 LYS A O 1
ATOM 757 N N . ALA A 1 101 ? 19.247 -4.905 -9.737 1.00 95.12 101 ALA A N 1
ATOM 758 C CA . ALA A 1 101 ? 17.985 -4.197 -9.567 1.00 95.12 101 ALA A CA 1
ATOM 759 C C . ALA A 1 101 ? 16.783 -5.102 -9.868 1.00 95.12 101 ALA A C 1
ATOM 761 O O . ALA A 1 101 ? 15.821 -5.110 -9.097 1.00 95.12 101 ALA A O 1
ATOM 762 N N . ASP A 1 102 ? 16.875 -5.905 -10.927 1.00 94.19 102 ASP A N 1
ATOM 763 C CA . ASP A 1 102 ? 15.866 -6.890 -11.315 1.00 94.19 102 ASP A CA 1
ATOM 764 C C . ASP A 1 102 ? 15.698 -7.957 -10.219 1.00 94.19 102 ASP A C 1
ATOM 766 O O . ASP A 1 102 ? 14.578 -8.211 -9.769 1.00 94.19 102 ASP A O 1
ATOM 770 N N . GLU A 1 103 ? 16.803 -8.497 -9.691 1.00 92.50 103 GLU A N 1
ATOM 771 C CA . GLU A 1 103 ? 16.800 -9.427 -8.549 1.00 92.50 103 GLU A CA 1
ATOM 772 C C . GLU A 1 103 ? 16.185 -8.795 -7.283 1.00 92.50 103 GLU A C 1
ATOM 774 O O . GLU A 1 103 ? 15.412 -9.425 -6.554 1.00 92.50 103 GLU A O 1
ATOM 779 N N . GLY A 1 104 ? 16.486 -7.517 -7.030 1.00 92.50 104 GLY A N 1
ATOM 780 C CA . GLY A 1 104 ? 15.957 -6.752 -5.901 1.00 92.50 104 GLY A CA 1
ATOM 781 C C . GLY A 1 104 ? 14.469 -6.392 -6.016 1.00 92.50 104 GLY A C 1
ATOM 782 O O . GLY A 1 104 ? 13.832 -6.082 -5.002 1.00 92.50 104 GLY A O 1
ATOM 783 N N . ASN A 1 105 ? 13.879 -6.461 -7.213 1.00 93.06 105 ASN A N 1
ATOM 784 C CA . ASN A 1 105 ? 12.499 -6.039 -7.457 1.00 93.06 105 ASN A CA 1
ATOM 785 C C . ASN A 1 105 ? 11.476 -6.898 -6.696 1.00 93.06 105 ASN A C 1
ATOM 787 O O . ASN A 1 105 ? 10.477 -6.383 -6.191 1.00 93.06 105 ASN A O 1
ATOM 791 N N . ALA A 1 106 ? 11.741 -8.198 -6.532 1.00 93.06 106 ALA A N 1
ATOM 792 C CA . ALA A 1 106 ? 10.879 -9.085 -5.746 1.00 93.06 106 ALA A CA 1
ATOM 793 C C . ALA A 1 106 ? 10.783 -8.641 -4.274 1.00 93.06 106 ALA A C 1
ATOM 795 O O . ALA A 1 106 ? 9.708 -8.684 -3.673 1.00 93.06 106 ALA A O 1
ATOM 796 N N . ILE A 1 107 ? 11.885 -8.141 -3.705 1.00 95.94 107 ILE A N 1
ATOM 797 C CA . ILE A 1 107 ? 11.926 -7.626 -2.330 1.00 95.94 107 ILE A CA 1
ATOM 798 C C . ILE A 1 107 ? 11.114 -6.326 -2.225 1.00 95.94 107 ILE A C 1
ATOM 800 O O . ILE A 1 107 ? 10.365 -6.147 -1.265 1.00 95.94 107 ILE A O 1
ATOM 804 N N . LEU A 1 108 ? 11.205 -5.439 -3.222 1.00 95.75 108 LEU A N 1
ATOM 805 C CA . LEU A 1 108 ? 10.390 -4.220 -3.287 1.00 95.75 108 LEU A CA 1
ATOM 806 C C . LEU A 1 108 ? 8.891 -4.532 -3.391 1.00 95.75 108 LEU A C 1
ATOM 808 O O . LEU A 1 108 ? 8.099 -3.936 -2.658 1.00 95.75 108 LEU A O 1
ATOM 812 N N . LYS A 1 109 ? 8.504 -5.488 -4.249 1.00 96.00 109 LYS A N 1
ATOM 813 C CA . LYS A 1 109 ? 7.113 -5.959 -4.373 1.00 96.00 109 LYS A CA 1
ATOM 814 C C . LYS A 1 109 ? 6.605 -6.547 -3.050 1.00 96.00 109 LYS A C 1
ATOM 816 O O . LYS A 1 109 ? 5.500 -6.213 -2.626 1.00 96.00 109 LYS A O 1
ATOM 821 N N . ALA A 1 110 ? 7.423 -7.342 -2.356 1.00 97.31 110 ALA A N 1
ATOM 822 C CA . ALA A 1 110 ? 7.082 -7.882 -1.038 1.00 97.31 110 ALA A CA 1
ATOM 823 C C . ALA A 1 110 ? 6.905 -6.780 0.025 1.00 97.31 110 ALA A C 1
ATOM 825 O O . ALA A 1 110 ? 5.950 -6.826 0.799 1.00 97.31 110 ALA A O 1
ATOM 826 N N . GLY A 1 111 ? 7.774 -5.763 0.036 1.00 98.12 111 GLY A N 1
ATOM 827 C CA . GLY A 1 111 ? 7.645 -4.605 0.926 1.00 98.12 111 GLY A CA 1
ATOM 828 C C . GLY A 1 111 ? 6.367 -3.796 0.673 1.00 98.12 111 GLY A C 1
ATOM 829 O O . GLY A 1 111 ? 5.681 -3.420 1.622 1.00 98.12 111 GLY A O 1
ATOM 830 N N . LEU A 1 112 ? 5.999 -3.586 -0.596 1.00 98.00 112 LEU A N 1
ATOM 831 C CA . LEU A 1 112 ? 4.741 -2.930 -0.966 1.00 98.00 112 LEU A CA 1
ATOM 832 C C . LEU A 1 112 ? 3.517 -3.743 -0.516 1.00 98.00 112 LEU A C 1
ATOM 834 O O . LEU A 1 112 ? 2.601 -3.190 0.090 1.00 98.00 112 LEU A O 1
ATOM 838 N N . ALA A 1 113 ? 3.514 -5.055 -0.761 1.00 97.88 113 ALA A N 1
ATOM 839 C CA . ALA A 1 113 ? 2.428 -5.932 -0.328 1.00 97.88 113 ALA A CA 1
ATOM 840 C C . ALA A 1 113 ? 2.278 -5.951 1.205 1.00 97.88 113 ALA A C 1
ATOM 842 O O . ALA A 1 113 ? 1.158 -5.924 1.722 1.00 97.88 113 ALA A O 1
ATOM 843 N N . ALA A 1 114 ? 3.398 -5.946 1.935 1.00 98.50 114 ALA A N 1
ATOM 844 C CA . ALA A 1 114 ? 3.413 -5.849 3.391 1.00 98.50 114 ALA A CA 1
ATOM 845 C C . ALA A 1 114 ? 2.824 -4.516 3.886 1.00 98.50 114 ALA A C 1
ATOM 847 O O . ALA A 1 114 ? 2.008 -4.519 4.807 1.00 98.50 114 ALA A O 1
ATOM 848 N N . LEU A 1 115 ? 3.169 -3.395 3.241 1.00 98.19 115 LEU A N 1
ATOM 849 C CA . LEU A 1 115 ? 2.614 -2.073 3.548 1.00 98.19 115 LEU A CA 1
ATOM 850 C C . LEU A 1 115 ? 1.085 -2.046 3.386 1.00 98.19 115 LEU A C 1
ATOM 852 O O . LEU A 1 115 ? 0.376 -1.684 4.325 1.00 98.19 115 LEU A O 1
ATOM 856 N N . ASP A 1 116 ? 0.571 -2.484 2.231 1.00 97.19 116 ASP A N 1
ATOM 857 C CA . ASP A 1 116 ? -0.874 -2.509 1.963 1.00 97.19 116 ASP A CA 1
ATOM 858 C C . ASP A 1 116 ? -1.623 -3.454 2.919 1.00 97.19 116 ASP A C 1
ATOM 860 O O . ASP A 1 116 ? -2.722 -3.135 3.382 1.00 97.19 116 ASP A O 1
ATOM 864 N N . THR A 1 117 ? -1.041 -4.614 3.239 1.00 98.19 117 THR A N 1
ATOM 865 C CA . THR A 1 117 ? -1.648 -5.585 4.167 1.00 98.19 117 THR A CA 1
ATOM 866 C C . THR A 1 117 ? -1.712 -5.022 5.584 1.00 98.19 117 THR A C 1
ATOM 868 O O . THR A 1 117 ? -2.769 -5.076 6.217 1.00 98.19 117 THR A O 1
ATOM 871 N N . ARG A 1 118 ? -0.630 -4.385 6.046 1.00 98.44 118 ARG A N 1
ATOM 872 C CA . ARG A 1 118 ? -0.579 -3.715 7.347 1.00 98.44 118 ARG A CA 1
ATOM 873 C C . ARG A 1 118 ? -1.647 -2.635 7.473 1.00 98.44 118 ARG A C 1
ATOM 875 O O . ARG A 1 118 ? -2.350 -2.593 8.480 1.00 98.44 118 ARG A O 1
ATOM 882 N N . HIS A 1 119 ? -1.806 -1.782 6.458 1.00 98.25 119 HIS A N 1
ATOM 883 C CA . HIS A 1 119 ? -2.851 -0.749 6.458 1.00 98.25 119 HIS A CA 1
ATOM 884 C C . HIS A 1 119 ? -4.245 -1.358 6.586 1.00 98.25 119 HIS A C 1
ATOM 886 O O . HIS A 1 119 ? -5.031 -0.911 7.419 1.00 98.25 119 HIS A O 1
ATOM 892 N N . LYS A 1 120 ? -4.547 -2.402 5.804 1.00 98.19 120 LYS A N 1
ATOM 893 C CA . LYS A 1 120 ? -5.846 -3.091 5.854 1.00 98.19 120 LYS A CA 1
ATOM 894 C C . LYS A 1 120 ? -6.130 -3.685 7.235 1.00 98.19 120 LYS A C 1
ATOM 896 O O . LYS A 1 120 ? -7.242 -3.517 7.730 1.00 98.19 120 LYS A O 1
ATOM 901 N N . ALA A 1 121 ? -5.150 -4.344 7.853 1.00 98.31 121 ALA A N 1
ATOM 902 C CA . ALA A 1 121 ? -5.300 -4.966 9.168 1.00 98.31 121 ALA A CA 1
ATOM 903 C C . ALA A 1 121 ? -5.625 -3.930 10.257 1.00 98.31 121 ALA A C 1
ATOM 905 O O . ALA A 1 121 ? -6.636 -4.042 10.951 1.00 98.31 121 ALA A O 1
ATOM 906 N N . TRP A 1 122 ? -4.833 -2.859 10.333 1.00 98.56 122 TRP A N 1
ATOM 907 C CA . TRP A 1 122 ? -5.041 -1.780 11.298 1.00 98.56 122 TRP A CA 1
ATOM 908 C C . TRP A 1 122 ? -6.356 -1.018 11.083 1.00 98.56 122 TRP A C 1
ATOM 910 O O . TRP A 1 122 ? -7.068 -0.718 12.041 1.00 98.56 122 TRP A O 1
ATOM 920 N N . LEU A 1 123 ? -6.725 -0.734 9.829 1.00 98.25 123 LEU A N 1
ATOM 921 C CA . LEU A 1 123 ? -7.993 -0.070 9.514 1.00 98.25 123 LEU A CA 1
ATOM 922 C C . LEU A 1 123 ? -9.207 -0.958 9.811 1.00 98.25 123 LEU A C 1
ATOM 924 O O . LEU A 1 123 ? -10.234 -0.441 10.246 1.00 98.25 123 LEU A O 1
ATOM 928 N N . LYS A 1 124 ? -9.095 -2.279 9.620 1.00 98.19 124 LYS A N 1
ATOM 929 C CA . LYS A 1 124 ? -10.135 -3.240 10.011 1.00 98.19 124 LYS A CA 1
ATOM 930 C C . LYS A 1 124 ? -10.335 -3.243 11.528 1.00 98.19 124 LYS A C 1
ATOM 932 O O . LYS A 1 124 ? -11.477 -3.216 11.982 1.00 98.19 124 LYS A O 1
ATOM 937 N N . LEU A 1 125 ? -9.246 -3.219 12.297 1.00 98.25 125 LEU A N 1
ATOM 938 C CA . LEU A 1 125 ? -9.307 -3.167 13.756 1.00 98.25 125 LEU A CA 1
ATOM 939 C C . LEU A 1 125 ? -9.919 -1.848 14.258 1.00 98.25 125 LEU A C 1
ATOM 941 O O . LEU A 1 125 ? -10.763 -1.853 15.154 1.00 98.25 125 LEU A O 1
ATOM 945 N N . LEU A 1 126 ? -9.578 -0.721 13.624 1.00 98.38 126 LEU A N 1
ATOM 946 C CA . LEU A 1 126 ? -10.235 0.559 13.895 1.00 98.38 126 LEU A CA 1
ATOM 947 C C . LEU A 1 126 ? -11.737 0.514 13.571 1.00 98.38 126 LEU A C 1
ATOM 949 O O . LEU A 1 126 ? -12.555 1.012 14.340 1.00 98.38 126 LEU A O 1
ATOM 953 N N . ASP A 1 127 ? -12.117 -0.103 12.453 1.00 98.19 127 ASP A N 1
ATOM 954 C CA . ASP A 1 127 ? -13.521 -0.289 12.083 1.00 98.19 127 ASP A CA 1
ATOM 955 C C . ASP A 1 127 ? -14.274 -1.172 13.094 1.00 98.19 127 ASP A C 1
ATOM 957 O O . ASP A 1 127 ? -15.439 -0.893 13.383 1.00 98.19 127 ASP A O 1
ATOM 961 N N . MET A 1 128 ? -13.629 -2.199 13.660 1.00 97.88 128 MET A N 1
ATOM 962 C CA . MET A 1 128 ? -14.185 -3.000 14.757 1.00 97.88 128 MET A CA 1
ATOM 963 C C . MET A 1 128 ? -14.402 -2.142 16.010 1.00 97.88 128 MET A C 1
ATOM 965 O O . MET A 1 128 ? -15.500 -2.157 16.576 1.00 97.88 128 MET A O 1
ATOM 969 N N . ALA A 1 129 ? -13.407 -1.340 16.400 1.00 98.00 129 ALA A N 1
ATOM 970 C CA . ALA A 1 129 ? -13.522 -0.421 17.529 1.00 98.00 129 ALA A CA 1
ATOM 971 C C . ALA A 1 129 ? -14.675 0.585 17.338 1.00 98.00 129 ALA A C 1
ATOM 973 O O . ALA A 1 129 ? -15.492 0.794 18.238 1.00 98.00 129 ALA A O 1
ATOM 974 N N . ASP A 1 130 ? -14.790 1.180 16.150 1.00 96.44 130 ASP A N 1
ATOM 975 C CA . ASP A 1 130 ? -15.812 2.183 15.841 1.00 96.44 130 ASP A CA 1
ATOM 976 C C . ASP A 1 130 ? -17.220 1.583 15.737 1.00 96.44 130 ASP A C 1
ATOM 978 O O . ASP A 1 130 ? -18.173 2.122 16.309 1.00 96.44 130 ASP A O 1
ATOM 982 N N . LYS A 1 131 ? -17.376 0.479 14.997 1.00 95.88 131 LYS A N 1
ATOM 983 C CA . LYS A 1 131 ? -18.695 -0.078 14.659 1.00 95.88 131 LYS A CA 1
ATOM 984 C C . LYS A 1 131 ? -19.225 -1.015 15.736 1.00 95.88 131 LYS A C 1
ATOM 986 O O . LYS A 1 131 ? -20.408 -0.939 16.057 1.00 95.88 131 LYS A O 1
ATOM 991 N N . GLN A 1 132 ? -18.372 -1.880 16.282 1.00 96.38 132 GLN A N 1
ATOM 992 C CA . GLN A 1 132 ? -18.790 -2.923 17.221 1.00 96.38 132 GLN A CA 1
ATOM 993 C C . GLN A 1 132 ? -18.649 -2.454 18.669 1.00 96.38 132 GLN A C 1
ATOM 995 O O . GLN A 1 132 ? -19.602 -2.549 19.437 1.00 96.38 132 GLN A O 1
ATOM 1000 N N . LEU A 1 133 ? -17.500 -1.873 19.031 1.00 97.00 133 LEU A N 1
ATOM 1001 C CA . LEU A 1 133 ? -17.266 -1.393 20.400 1.00 97.00 133 LEU A CA 1
ATOM 1002 C C . LEU A 1 133 ? -17.816 0.017 20.642 1.00 97.00 133 LEU A C 1
ATOM 1004 O O . LEU A 1 133 ? -17.868 0.460 21.7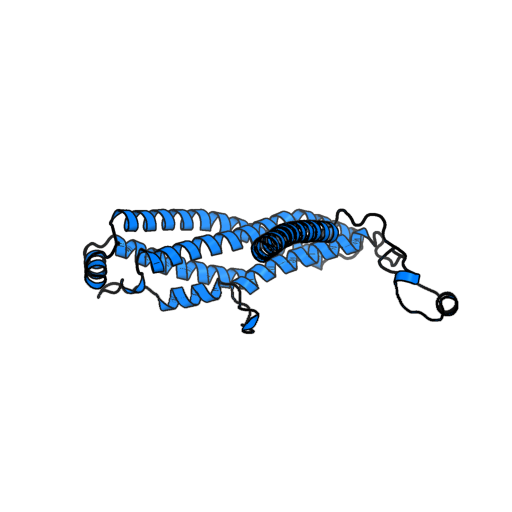89 1.00 97.00 133 LEU A O 1
ATOM 1008 N N . ARG A 1 134 ? -18.239 0.723 19.584 1.00 96.06 134 ARG A N 1
ATOM 1009 C CA . ARG A 1 134 ? -18.759 2.098 19.653 1.00 96.06 134 ARG A CA 1
ATOM 1010 C C . ARG A 1 134 ? -17.767 3.028 20.355 1.00 96.06 134 ARG A C 1
ATOM 1012 O O . ARG A 1 134 ? -18.155 3.783 21.243 1.00 96.06 134 ARG A O 1
ATOM 1019 N N . SER A 1 135 ? -16.504 2.975 19.926 1.00 95.06 135 SER A N 1
ATOM 1020 C CA . SER A 1 135 ? -15.325 3.684 20.459 1.00 95.06 135 SER A CA 1
ATOM 1021 C C . SER A 1 135 ? -15.599 5.086 21.037 1.00 95.06 135 SER A C 1
ATOM 1023 O O . SER A 1 135 ? -15.159 5.402 22.136 1.00 95.06 135 SER A O 1
ATOM 1025 N N . ARG A 1 136 ? -16.415 5.913 20.369 1.00 94.12 136 ARG A N 1
ATOM 1026 C CA . ARG A 1 136 ? -16.817 7.259 20.831 1.00 94.12 136 ARG A CA 1
ATOM 1027 C C . ARG A 1 136 ? -17.515 7.307 22.199 1.00 94.12 136 ARG A C 1
ATOM 1029 O O . ARG A 1 136 ? -17.522 8.360 22.827 1.00 94.12 136 ARG A O 1
ATOM 1036 N N . GLN A 1 137 ? -18.139 6.217 22.641 1.00 94.31 137 GLN A N 1
ATOM 1037 C CA . GLN A 1 137 ? -18.820 6.142 23.939 1.00 94.31 137 GLN A CA 1
ATOM 1038 C C . GLN A 1 137 ? -17.860 5.840 25.097 1.00 94.31 137 GLN A C 1
ATOM 1040 O O . GLN A 1 137 ? -18.216 6.051 26.261 1.00 94.31 137 GLN A O 1
ATOM 1045 N N . TRP A 1 138 ? -16.628 5.428 24.786 1.00 95.94 138 TRP A N 1
ATOM 1046 C CA . TRP A 1 138 ? -15.569 5.172 25.755 1.00 95.94 138 TRP A CA 1
ATOM 1047 C C . TRP A 1 138 ? -14.928 6.481 26.219 1.00 95.94 138 TRP A C 1
ATOM 1049 O O . TRP A 1 138 ? -13.843 6.875 25.795 1.00 95.94 138 TRP A O 1
ATOM 1059 N N . ALA A 1 139 ? -15.655 7.174 27.088 1.00 94.00 139 ALA A N 1
ATOM 1060 C CA . ALA A 1 139 ? -15.205 8.387 27.754 1.00 94.00 139 ALA A CA 1
ATOM 1061 C C . ALA A 1 139 ? -15.628 8.351 29.227 1.00 94.00 139 ALA A C 1
ATOM 1063 O O . ALA A 1 139 ? -16.819 8.373 29.546 1.00 94.00 139 ALA A O 1
ATOM 1064 N N . SER A 1 140 ? -14.658 8.298 30.123 1.00 87.81 140 SER A N 1
ATOM 1065 C CA . SER A 1 140 ? -14.798 8.352 31.573 1.00 87.81 140 SER A CA 1
ATOM 1066 C C . SER A 1 140 ? -13.831 9.401 32.131 1.00 87.81 140 SER A C 1
ATOM 1068 O O . SER A 1 140 ? -13.020 9.970 31.402 1.00 87.81 140 SER A O 1
ATOM 1070 N N . THR A 1 141 ? -13.892 9.660 33.436 1.00 86.31 141 THR A N 1
ATOM 1071 C CA . THR A 1 141 ? -12.972 10.597 34.101 1.00 86.31 141 THR A CA 1
ATOM 1072 C C . THR A 1 141 ? -11.500 10.181 33.967 1.00 86.31 141 THR A C 1
ATOM 1074 O O . THR A 1 141 ? -10.628 11.041 33.983 1.00 86.31 141 THR A O 1
ATOM 1077 N N . GLY A 1 142 ? -11.217 8.878 33.829 1.00 84.94 142 GLY A N 1
ATOM 1078 C CA . GLY A 1 142 ? -9.854 8.336 33.750 1.00 84.94 142 GLY A CA 1
ATOM 1079 C C . GLY A 1 142 ? -9.380 7.966 32.343 1.00 84.94 142 GLY A C 1
ATOM 1080 O O . GLY A 1 142 ? -8.207 7.650 32.172 1.00 84.94 142 GLY A O 1
ATOM 1081 N N . TYR A 1 143 ? -10.264 7.983 31.343 1.00 93.62 143 TYR A N 1
ATOM 1082 C CA . TYR A 1 143 ? -9.934 7.557 29.985 1.00 93.62 143 TYR A CA 1
ATOM 1083 C C . TYR A 1 143 ? -10.891 8.155 28.957 1.00 93.62 143 TYR A C 1
ATOM 1085 O O . TYR A 1 143 ? -12.107 8.081 29.115 1.00 93.62 143 TYR A O 1
ATOM 1093 N N . ILE A 1 144 ? -10.353 8.695 27.865 1.00 96.50 144 ILE A N 1
ATOM 1094 C CA . ILE A 1 144 ? -11.136 9.151 26.716 1.00 96.50 144 ILE A CA 1
ATOM 1095 C C . ILE A 1 144 ? -10.497 8.569 25.462 1.00 96.50 144 ILE A C 1
ATOM 1097 O O . ILE A 1 144 ? -9.320 8.817 25.196 1.00 96.50 144 ILE A O 1
ATOM 1101 N N . PHE A 1 145 ? -11.277 7.826 24.676 1.00 97.62 145 PHE A N 1
ATOM 1102 C CA . PHE A 1 145 ? -10.806 7.306 23.398 1.00 97.62 145 PHE A CA 1
ATOM 1103 C C . PHE A 1 145 ? -10.358 8.447 22.475 1.00 97.62 145 PHE A C 1
ATOM 1105 O O . PHE A 1 145 ? -11.085 9.425 22.269 1.00 97.62 145 PHE A O 1
ATOM 1112 N N . ALA A 1 146 ? -9.173 8.305 21.878 1.00 97.25 146 ALA A N 1
ATOM 1113 C CA . ALA A 1 146 ? -8.543 9.308 21.021 1.00 97.25 146 ALA A CA 1
ATOM 1114 C C . ALA A 1 146 ? -9.188 9.383 19.618 1.00 97.25 146 ALA A C 1
ATOM 1116 O O . ALA A 1 146 ? -8.523 9.244 18.592 1.00 97.25 146 ALA A O 1
ATOM 1117 N N . TYR A 1 147 ? -10.501 9.622 19.562 1.00 96.19 147 TYR A N 1
ATOM 1118 C CA . TYR A 1 147 ? -11.305 9.574 18.339 1.00 96.19 147 TYR A CA 1
ATOM 1119 C C . TYR A 1 147 ? -10.775 10.490 17.227 1.00 96.19 147 TYR A C 1
ATOM 1121 O O . TYR A 1 147 ? -10.678 10.081 16.071 1.00 96.19 147 TYR A O 1
ATOM 1129 N N . GLU A 1 148 ? -10.416 11.728 17.572 1.00 96.31 148 GLU A N 1
ATOM 1130 C CA . GLU A 1 148 ? -9.896 12.709 16.615 1.00 96.31 148 GLU A CA 1
ATOM 1131 C C . GLU A 1 148 ? -8.571 12.241 15.995 1.00 96.31 148 GLU A C 1
ATOM 1133 O O . GLU A 1 148 ? -8.397 12.338 14.782 1.00 96.31 148 GLU A O 1
ATOM 1138 N N . VAL A 1 149 ? -7.683 11.646 16.802 1.00 97.50 149 VAL A N 1
ATOM 1139 C CA . VAL A 1 149 ? -6.416 11.067 16.329 1.00 97.50 149 VAL A CA 1
ATOM 1140 C C . VAL A 1 149 ? -6.695 9.916 15.367 1.00 97.50 149 VAL A C 1
ATOM 1142 O O . VAL A 1 149 ? -6.211 9.935 14.238 1.00 97.50 149 VAL A O 1
ATOM 1145 N N . CYS A 1 150 ? -7.540 8.960 15.760 1.00 97.88 150 CYS A N 1
ATOM 1146 C CA . CYS A 1 150 ? -7.914 7.829 14.909 1.00 97.88 150 CYS A CA 1
ATOM 1147 C C . CYS A 1 150 ? -8.571 8.272 13.597 1.00 97.88 150 CYS A C 1
ATOM 1149 O O . CYS A 1 150 ? -8.325 7.673 12.552 1.00 97.88 150 CYS A O 1
ATOM 1151 N N . ARG A 1 151 ? -9.381 9.338 13.615 1.00 96.94 151 ARG A N 1
ATOM 1152 C CA . ARG A 1 151 ? -10.007 9.889 12.407 1.00 96.94 151 ARG A CA 1
ATOM 1153 C C . ARG A 1 151 ? -8.972 10.458 11.441 1.00 96.94 151 ARG A C 1
ATOM 1155 O O . ARG A 1 151 ? -9.071 10.203 10.241 1.00 96.94 151 ARG A O 1
ATOM 1162 N N . GLU A 1 152 ? -8.002 11.224 11.933 1.00 97.50 152 GLU A N 1
ATOM 1163 C CA . GLU A 1 152 ? -6.948 11.777 11.077 1.00 97.50 152 GLU A CA 1
ATOM 1164 C C . GLU A 1 152 ? -5.993 10.686 10.577 1.00 97.50 152 GLU A C 1
ATOM 1166 O O . GLU A 1 152 ? -5.679 10.664 9.387 1.00 97.50 152 GLU A O 1
ATOM 1171 N N . VAL A 1 153 ? -5.642 9.708 11.419 1.00 97.81 153 VAL A N 1
ATOM 1172 C CA . VAL A 1 153 ? -4.877 8.525 10.993 1.00 97.81 153 VAL A CA 1
ATOM 1173 C C . VAL A 1 153 ? -5.631 7.745 9.914 1.00 97.81 153 VAL A C 1
ATOM 1175 O O . VAL A 1 153 ? -5.054 7.391 8.886 1.00 97.81 153 VAL A O 1
ATOM 1178 N N . LYS A 1 154 ? -6.941 7.528 10.088 1.00 97.38 154 LYS A N 1
ATOM 1179 C CA . LYS A 1 154 ? -7.780 6.861 9.086 1.00 97.38 154 LYS A CA 1
ATOM 1180 C C . LYS A 1 154 ? -7.716 7.585 7.748 1.00 97.38 154 LYS A C 1
ATOM 1182 O O . LYS A 1 154 ? -7.548 6.923 6.731 1.00 97.38 154 LYS A O 1
ATOM 1187 N N . LYS A 1 155 ? -7.812 8.918 7.723 1.00 95.94 155 LYS A N 1
ATOM 1188 C CA . LYS A 1 155 ? -7.654 9.699 6.482 1.00 95.94 155 LYS A CA 1
ATOM 1189 C C . LYS A 1 155 ? -6.249 9.554 5.896 1.00 95.94 155 LYS A C 1
ATOM 1191 O O . LYS A 1 155 ? -6.116 9.357 4.694 1.00 95.94 155 LYS A O 1
ATOM 1196 N N . ALA A 1 156 ? -5.213 9.615 6.732 1.00 97.44 156 ALA A N 1
ATOM 1197 C CA . ALA A 1 156 ? -3.822 9.501 6.302 1.00 97.44 156 ALA A CA 1
ATOM 1198 C C . ALA A 1 156 ? -3.495 8.129 5.684 1.00 97.44 156 ALA A C 1
ATOM 1200 O O . ALA A 1 156 ? -2.695 8.062 4.750 1.00 97.44 156 ALA A O 1
ATOM 1201 N N . LEU A 1 157 ? -4.128 7.061 6.181 1.00 97.19 157 LEU A N 1
ATOM 1202 C CA . LEU A 1 157 ? -3.951 5.682 5.719 1.00 97.19 157 LEU A CA 1
ATOM 1203 C C . LEU A 1 157 ? -4.975 5.240 4.657 1.00 97.19 157 LEU A C 1
ATOM 1205 O O . LEU A 1 157 ? -4.904 4.113 4.175 1.00 97.19 157 LEU A O 1
ATOM 1209 N N . HIS A 1 158 ? -5.926 6.087 4.259 1.00 92.94 158 HIS A N 1
ATOM 1210 C CA . HIS A 1 158 ? -6.787 5.823 3.101 1.00 92.94 158 HIS A CA 1
ATOM 1211 C C . HIS A 1 158 ? -6.168 6.377 1.815 1.00 92.94 158 HIS A C 1
ATOM 1213 O O . HIS A 1 158 ? -5.257 7.202 1.842 1.00 92.94 158 HIS A O 1
ATOM 1219 N N . HIS A 1 159 ? -6.646 5.885 0.669 1.00 92.25 159 HIS A N 1
ATOM 1220 C CA . HIS A 1 159 ? -6.306 6.502 -0.614 1.00 92.25 159 HIS A CA 1
ATOM 1221 C C . HIS A 1 159 ? -6.987 7.867 -0.718 1.00 92.25 159 HIS A C 1
ATOM 1223 O O . HIS A 1 159 ? -8.103 8.030 -0.216 1.00 92.25 159 HIS A O 1
ATOM 1229 N N . ARG A 1 160 ? -6.353 8.821 -1.402 1.00 91.56 160 ARG A N 1
ATOM 1230 C CA . ARG A 1 160 ? -7.016 10.082 -1.754 1.00 91.56 160 ARG A CA 1
ATOM 1231 C C . ARG A 1 160 ? -8.269 9.854 -2.594 1.00 91.56 160 ARG A C 1
ATOM 1233 O O . ARG A 1 160 ? -8.296 8.996 -3.482 1.00 91.56 160 ARG A O 1
ATOM 1240 N N . ASP A 1 161 ? -9.256 10.720 -2.417 1.00 88.44 161 ASP A N 1
ATOM 1241 C CA . ASP A 1 161 ? -10.364 10.831 -3.357 1.00 88.44 161 ASP A CA 1
ATOM 1242 C C . ASP A 1 161 ? -9.935 11.662 -4.583 1.00 88.44 161 ASP A C 1
ATOM 1244 O O . ASP A 1 161 ? -9.823 12.894 -4.546 1.00 88.44 161 ASP A O 1
ATOM 1248 N N . VAL A 1 162 ? -9.696 10.973 -5.705 1.00 85.81 162 VAL A N 1
ATOM 1249 C CA . VAL A 1 162 ? -9.288 11.600 -6.974 1.00 85.81 162 VAL A CA 1
ATOM 1250 C C . VAL A 1 162 ? -10.364 12.558 -7.499 1.00 85.81 162 VAL A C 1
ATOM 1252 O O . VAL A 1 162 ? -10.028 13.592 -8.078 1.00 85.81 162 VAL A O 1
ATOM 1255 N N . LYS A 1 163 ? -11.653 12.281 -7.250 1.00 89.12 163 LYS A N 1
ATOM 1256 C CA . LYS A 1 163 ? -12.762 13.137 -7.707 1.00 89.12 163 LYS A CA 1
ATOM 1257 C C . LYS A 1 163 ? -12.789 14.462 -6.951 1.00 89.12 163 LYS A C 1
ATOM 1259 O O . LYS A 1 163 ? -13.119 15.492 -7.533 1.00 89.12 163 LYS A O 1
ATOM 1264 N N . LYS A 1 164 ? -12.385 14.451 -5.679 1.00 90.94 164 LYS A N 1
ATOM 1265 C CA . LYS A 1 164 ? -12.293 15.650 -4.829 1.00 90.94 164 LYS A CA 1
ATOM 1266 C C . LYS A 1 164 ? -10.966 16.398 -4.950 1.00 90.94 164 LYS A C 1
ATOM 1268 O O . LYS A 1 164 ? -10.791 17.415 -4.286 1.00 90.94 164 LYS A O 1
ATOM 1273 N N . ARG A 1 165 ? -10.046 15.932 -5.807 1.00 88.44 165 ARG A N 1
ATOM 1274 C CA . ARG A 1 165 ? -8.702 16.516 -5.989 1.00 88.44 165 ARG A CA 1
ATOM 1275 C C . ARG A 1 165 ? -7.939 16.635 -4.666 1.00 88.44 165 ARG A C 1
ATOM 1277 O O . ARG A 1 165 ? -7.206 17.599 -4.441 1.00 88.44 165 ARG A O 1
ATOM 1284 N N . GLU A 1 166 ? -8.127 15.655 -3.788 1.00 91.38 166 GLU A N 1
ATOM 1285 C CA . GLU A 1 166 ? -7.416 15.607 -2.519 1.00 91.38 166 GLU A CA 1
ATOM 1286 C C . GLU A 1 166 ? -5.907 15.462 -2.755 1.00 91.38 166 GLU A C 1
ATOM 1288 O O . GLU A 1 166 ? -5.439 14.841 -3.720 1.00 91.38 166 GLU A O 1
ATOM 1293 N N . LYS A 1 167 ? -5.121 16.071 -1.861 1.00 92.75 167 LYS A N 1
ATOM 1294 C CA . LYS A 1 167 ? -3.669 15.884 -1.858 1.00 92.75 167 LYS A CA 1
ATOM 1295 C C . LYS A 1 167 ? -3.355 14.418 -1.557 1.00 92.75 167 LYS A C 1
ATOM 1297 O O . LYS A 1 167 ? -4.131 13.744 -0.888 1.00 92.75 167 LYS A O 1
ATOM 1302 N N . HIS A 1 168 ? -2.204 13.948 -2.036 1.00 94.69 168 HIS A N 1
ATOM 1303 C CA . HIS A 1 168 ? -1.722 12.607 -1.707 1.00 94.69 168 HIS A CA 1
ATOM 1304 C C . HIS A 1 168 ? -1.661 12.426 -0.189 1.00 94.69 168 HIS A C 1
ATOM 1306 O O . HIS A 1 168 ? -1.082 13.262 0.513 1.00 94.69 168 HIS A O 1
ATOM 1312 N N . THR A 1 169 ? -2.260 11.343 0.291 1.00 97.44 169 THR A N 1
ATOM 1313 C CA . THR A 1 169 ? -2.216 10.956 1.700 1.00 97.44 169 THR A CA 1
ATOM 1314 C C . THR A 1 169 ? -0.850 10.367 2.059 1.00 97.44 169 THR A C 1
ATOM 1316 O O . THR A 1 169 ? 0.008 10.153 1.196 1.00 97.44 169 THR A O 1
ATOM 1319 N N . VAL A 1 170 ? -0.634 10.083 3.346 1.00 97.88 170 VAL A N 1
ATOM 1320 C CA . VAL A 1 170 ? 0.576 9.380 3.801 1.00 97.88 170 VAL A CA 1
ATOM 1321 C C . VAL A 1 170 ? 0.680 8.018 3.112 1.00 97.88 170 VAL A C 1
ATOM 1323 O O . VAL A 1 170 ? 1.736 7.700 2.560 1.00 97.88 170 VAL A O 1
ATOM 1326 N N . ARG A 1 171 ? -0.437 7.281 3.036 1.00 97.25 171 ARG A N 1
ATOM 1327 C CA . ARG A 1 171 ? -0.521 6.025 2.288 1.00 97.25 171 ARG A CA 1
ATOM 1328 C C . ARG A 1 171 ? -0.145 6.211 0.825 1.00 97.25 171 ARG A C 1
ATOM 1330 O O . ARG A 1 171 ? 0.699 5.468 0.331 1.00 97.25 171 ARG A O 1
ATOM 1337 N N . ASP A 1 172 ? -0.741 7.184 0.134 1.00 96.62 172 ASP A N 1
ATOM 1338 C CA . ASP A 1 172 ? -0.468 7.385 -1.292 1.00 96.62 172 ASP A CA 1
ATOM 1339 C C . ASP A 1 172 ? 1.021 7.650 -1.534 1.00 96.62 172 ASP A C 1
ATOM 1341 O O . ASP A 1 172 ? 1.623 7.075 -2.437 1.00 96.62 172 ASP A O 1
ATOM 1345 N N . LEU A 1 173 ? 1.641 8.494 -0.704 1.00 97.50 173 LEU A N 1
ATOM 1346 C CA . LEU A 1 173 ? 3.060 8.818 -0.818 1.00 97.50 173 LEU A CA 1
ATOM 1347 C C . LEU A 1 173 ? 3.955 7.599 -0.555 1.00 97.50 173 LEU A C 1
ATOM 1349 O O . LEU A 1 173 ? 4.954 7.425 -1.268 1.00 97.50 173 LEU A O 1
ATOM 1353 N N . ALA A 1 174 ? 3.623 6.785 0.450 1.00 97.50 174 ALA A N 1
ATOM 1354 C CA . ALA A 1 174 ? 4.350 5.568 0.799 1.00 97.50 174 ALA A CA 1
ATOM 1355 C C . ALA A 1 174 ? 4.246 4.509 -0.313 1.00 97.50 174 ALA A C 1
ATOM 1357 O O . ALA A 1 174 ? 5.277 4.039 -0.799 1.00 97.50 174 ALA A O 1
ATOM 1358 N N . VAL A 1 175 ? 3.031 4.220 -0.790 1.00 96.38 175 VAL A N 1
ATOM 1359 C CA . VAL A 1 175 ? 2.765 3.295 -1.907 1.00 96.38 175 VAL A CA 1
ATOM 1360 C C . VAL A 1 175 ? 3.471 3.757 -3.181 1.00 96.38 175 VAL A C 1
ATOM 1362 O O . VAL A 1 175 ? 4.169 2.976 -3.830 1.00 96.38 175 VAL A O 1
ATOM 1365 N N . GLU A 1 176 ? 3.361 5.043 -3.514 1.00 95.06 176 GLU A N 1
ATOM 1366 C CA . GLU A 1 176 ? 4.000 5.616 -4.698 1.00 95.06 176 GLU A CA 1
ATOM 1367 C C . GLU A 1 176 ? 5.528 5.503 -4.637 1.00 95.06 176 GLU A C 1
ATOM 1369 O O . GLU A 1 176 ? 6.185 5.354 -5.663 1.00 95.06 176 GLU A O 1
ATOM 1374 N N . ALA A 1 177 ? 6.129 5.536 -3.444 1.00 94.81 177 ALA A N 1
ATOM 1375 C CA . ALA A 1 177 ? 7.573 5.374 -3.319 1.00 94.81 177 ALA A CA 1
ATOM 1376 C C . ALA A 1 177 ? 8.040 3.989 -3.801 1.00 94.81 177 ALA A C 1
ATOM 1378 O O . ALA A 1 177 ? 9.045 3.908 -4.507 1.00 94.81 177 ALA A O 1
ATOM 1379 N N . PHE A 1 178 ? 7.303 2.927 -3.462 1.00 95.88 178 PHE A N 1
ATOM 1380 C CA . PHE A 1 178 ? 7.570 1.572 -3.953 1.00 95.88 178 PHE A CA 1
ATOM 1381 C C . PHE A 1 178 ? 7.259 1.431 -5.441 1.00 95.88 178 PHE A C 1
ATOM 1383 O O . PHE A 1 178 ? 8.092 0.921 -6.190 1.00 95.88 178 PHE A O 1
ATOM 1390 N N . LYS A 1 179 ? 6.096 1.927 -5.885 1.00 93.25 179 LYS A N 1
ATOM 1391 C CA . LYS A 1 179 ? 5.688 1.837 -7.294 1.00 93.25 179 LYS A CA 1
ATOM 1392 C C . LYS A 1 179 ? 6.673 2.532 -8.225 1.00 93.25 179 LYS A C 1
ATOM 1394 O O . LYS A 1 179 ? 7.036 1.960 -9.245 1.00 93.25 179 LYS A O 1
ATOM 1399 N N . ARG A 1 180 ? 7.174 3.717 -7.859 1.00 93.56 180 ARG A N 1
ATOM 1400 C CA . ARG A 1 180 ? 8.192 4.416 -8.661 1.00 93.56 180 ARG A CA 1
ATOM 1401 C C . ARG A 1 180 ? 9.505 3.649 -8.731 1.00 93.56 180 ARG A C 1
ATOM 1403 O O . ARG A 1 180 ? 10.112 3.630 -9.794 1.00 93.56 180 ARG A O 1
ATOM 1410 N N . ALA A 1 181 ? 9.939 3.027 -7.634 1.00 93.31 181 ALA A N 1
ATOM 1411 C CA . ALA A 1 181 ? 11.145 2.203 -7.648 1.00 93.31 181 ALA A CA 1
ATOM 1412 C C . ALA A 1 181 ? 10.988 1.024 -8.622 1.00 93.31 181 ALA A C 1
ATOM 1414 O O . ALA A 1 181 ? 11.804 0.879 -9.525 1.00 93.31 181 ALA A O 1
ATOM 1415 N N . GLY A 1 182 ? 9.895 0.261 -8.506 1.00 93.12 182 GLY A N 1
ATOM 1416 C CA . GLY A 1 182 ? 9.593 -0.840 -9.427 1.00 93.12 182 GLY A CA 1
ATOM 1417 C C . GLY A 1 182 ? 9.459 -0.385 -10.883 1.00 93.12 182 GLY A C 1
ATOM 1418 O O . GLY A 1 182 ? 10.019 -1.017 -11.771 1.00 93.12 182 GLY A O 1
ATOM 1419 N N . TYR A 1 183 ? 8.800 0.755 -11.122 1.00 93.19 183 TYR A N 1
ATOM 1420 C CA . TYR A 1 183 ? 8.683 1.353 -12.453 1.00 93.19 183 TYR A CA 1
ATOM 1421 C C . TYR A 1 183 ? 10.056 1.615 -13.076 1.00 93.19 183 TYR A C 1
ATOM 1423 O O . TYR A 1 183 ? 10.312 1.166 -14.185 1.00 93.19 183 TYR A O 1
ATOM 1431 N N . PHE A 1 184 ? 10.965 2.301 -12.378 1.00 93.12 184 PHE A N 1
ATOM 1432 C CA . PHE A 1 184 ? 12.278 2.613 -12.951 1.00 93.12 184 PHE A CA 1
ATOM 1433 C C . PHE A 1 184 ? 13.159 1.378 -13.150 1.00 93.12 184 PHE A C 1
ATOM 1435 O O . PHE A 1 184 ? 13.938 1.360 -14.099 1.00 93.12 184 PHE A O 1
ATOM 1442 N N . ILE A 1 185 ? 13.008 0.346 -12.316 1.00 93.81 185 ILE A N 1
ATOM 1443 C CA . ILE A 1 185 ? 13.665 -0.947 -12.542 1.00 93.81 185 ILE A CA 1
ATOM 1444 C C . ILE A 1 185 ? 13.157 -1.559 -13.850 1.00 93.81 185 ILE A C 1
ATOM 1446 O O . ILE A 1 185 ? 13.966 -1.862 -14.723 1.00 93.81 185 ILE A O 1
ATOM 1450 N N . ALA A 1 186 ? 11.835 -1.645 -14.032 1.00 91.25 186 ALA A N 1
ATOM 1451 C CA . ALA A 1 186 ? 11.234 -2.169 -15.257 1.00 91.25 186 ALA A CA 1
ATOM 1452 C C . ALA A 1 186 ? 11.649 -1.362 -16.500 1.00 91.25 186 ALA A C 1
ATOM 1454 O O . ALA A 1 186 ? 12.005 -1.941 -17.522 1.00 91.25 186 ALA A O 1
ATOM 1455 N N . GLN A 1 187 ? 11.687 -0.028 -16.408 1.00 91.69 187 GLN A N 1
ATOM 1456 C CA . GLN A 1 187 ? 12.146 0.830 -17.507 1.00 91.69 187 GLN A CA 1
ATOM 1457 C C . GLN A 1 187 ? 13.631 0.618 -17.838 1.00 91.69 187 GLN A C 1
ATOM 1459 O O . GLN A 1 187 ? 14.006 0.626 -19.009 1.00 91.69 187 GLN A O 1
ATOM 1464 N N . GLY A 1 188 ? 14.479 0.413 -16.827 1.00 92.44 188 GLY A N 1
ATOM 1465 C CA . GLY A 1 188 ? 15.893 0.100 -17.027 1.00 92.44 188 GLY A CA 1
ATOM 1466 C C . GLY A 1 188 ? 16.092 -1.238 -17.741 1.00 92.44 188 GLY A C 1
ATOM 1467 O O . GLY A 1 188 ? 16.840 -1.308 -18.719 1.00 92.44 188 GLY A O 1
ATOM 1468 N N . HIS A 1 189 ? 15.357 -2.269 -17.318 1.00 92.75 189 HIS A N 1
ATOM 1469 C CA . HIS A 1 189 ? 15.338 -3.575 -17.974 1.00 92.75 189 HIS A CA 1
ATOM 1470 C C . HIS A 1 189 ? 14.861 -3.464 -19.429 1.00 92.75 189 HIS A C 1
ATOM 1472 O O . HIS A 1 189 ? 15.542 -3.905 -20.358 1.00 92.75 189 HIS A O 1
ATOM 1478 N N . TRP A 1 190 ? 13.722 -2.798 -19.639 1.00 91.25 190 TRP A N 1
ATOM 1479 C CA . TRP A 1 190 ? 13.137 -2.561 -20.956 1.00 91.25 190 TRP A CA 1
ATOM 1480 C C . TRP A 1 190 ? 14.131 -1.882 -21.905 1.00 91.25 190 TRP A C 1
ATOM 1482 O O . TRP A 1 190 ? 14.331 -2.351 -23.027 1.00 91.25 190 TRP A O 1
ATOM 1492 N N . LEU A 1 191 ? 14.819 -0.835 -21.440 1.00 91.69 191 LEU A N 1
ATOM 1493 C CA . LEU A 1 191 ? 15.777 -0.089 -22.252 1.00 91.69 191 LEU A CA 1
ATOM 1494 C C . LEU A 1 191 ? 16.998 -0.943 -22.620 1.00 91.69 191 LEU A C 1
ATOM 1496 O O . LEU A 1 191 ? 17.394 -0.988 -23.783 1.00 91.69 191 LEU A O 1
ATOM 1500 N N . LEU A 1 192 ? 17.586 -1.643 -21.646 1.00 91.81 192 LEU A N 1
ATOM 1501 C CA . LEU A 1 192 ? 18.792 -2.448 -21.863 1.00 91.81 192 LEU A CA 1
ATOM 1502 C C . LEU A 1 192 ? 18.531 -3.711 -22.693 1.00 91.81 192 LEU A C 1
ATOM 1504 O O . LEU A 1 192 ? 19.434 -4.161 -23.397 1.00 91.81 192 LEU A O 1
ATOM 1508 N N . SER A 1 193 ? 17.313 -4.258 -22.643 1.00 90.31 193 SER A N 1
ATOM 1509 C CA . SER A 1 193 ? 16.911 -5.396 -23.481 1.00 90.31 193 SER A CA 1
ATOM 1510 C C . SER A 1 193 ? 16.827 -5.028 -24.968 1.00 90.31 193 SER A C 1
ATOM 1512 O O . SER A 1 193 ? 17.216 -5.823 -25.821 1.00 90.31 193 SER A O 1
ATOM 1514 N N . ARG A 1 194 ? 16.365 -3.810 -25.287 1.00 89.12 194 ARG A N 1
ATOM 1515 C CA . ARG A 1 194 ? 16.170 -3.336 -26.668 1.00 89.12 194 ARG A CA 1
ATOM 1516 C C . ARG A 1 194 ? 17.404 -2.667 -27.266 1.00 89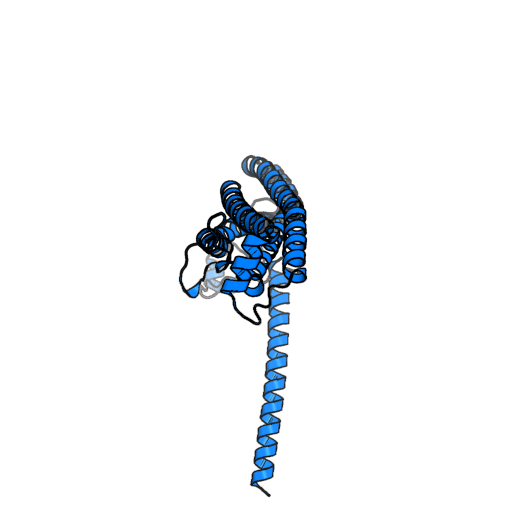.12 194 ARG A C 1
ATOM 1518 O O . ARG A 1 194 ? 17.586 -2.712 -28.478 1.00 89.12 194 ARG A O 1
ATOM 1525 N N . PHE A 1 195 ? 18.265 -2.095 -26.428 1.00 92.69 195 PHE A N 1
ATOM 1526 C CA . PHE A 1 195 ? 19.528 -1.476 -26.838 1.00 92.69 195 PHE A CA 1
ATOM 1527 C C . PHE A 1 195 ? 20.706 -2.146 -26.116 1.00 92.69 195 PHE A C 1
ATOM 1529 O O . PHE A 1 195 ? 21.345 -1.525 -25.258 1.00 92.69 195 PHE A O 1
ATOM 1536 N N . PRO A 1 196 ? 21.017 -3.418 -26.435 1.00 91.62 196 PRO A N 1
ATOM 1537 C CA . PRO A 1 196 ? 22.019 -4.187 -25.706 1.00 91.62 196 PRO A CA 1
ATOM 1538 C C . PRO A 1 196 ? 23.412 -3.564 -25.799 1.00 91.62 196 PRO A C 1
ATOM 1540 O O . PRO A 1 196 ? 24.167 -3.653 -24.838 1.00 91.62 196 PRO A O 1
ATOM 1543 N N . ASP A 1 197 ? 23.753 -2.890 -26.890 1.00 93.19 197 ASP A N 1
ATOM 1544 C CA . ASP A 1 197 ? 25.065 -2.257 -27.056 1.00 93.19 197 ASP A CA 1
ATOM 1545 C C . ASP A 1 197 ? 25.087 -0.793 -26.586 1.00 93.19 197 ASP A C 1
ATOM 1547 O O . ASP A 1 197 ? 26.084 -0.095 -26.752 1.00 93.19 197 ASP A O 1
ATOM 1551 N N . GLY A 1 198 ? 23.993 -0.310 -25.977 1.00 90.75 198 GLY A N 1
ATOM 1552 C CA . GLY A 1 198 ? 23.879 1.064 -25.475 1.00 90.75 198 GLY A CA 1
ATOM 1553 C C . GLY A 1 198 ? 23.951 2.131 -26.571 1.00 90.75 198 GLY A C 1
ATOM 1554 O O . GLY A 1 198 ? 24.091 3.316 -26.273 1.00 90.75 198 GLY A O 1
ATOM 1555 N N . VAL A 1 199 ? 23.862 1.711 -27.831 1.00 92.75 199 VAL A N 1
ATOM 1556 C CA . VAL A 1 199 ? 23.833 2.562 -29.015 1.00 92.75 199 VAL A CA 1
ATOM 1557 C C . VAL A 1 199 ? 22.475 2.451 -29.684 1.00 92.75 199 VAL A C 1
ATOM 1559 O O . VAL A 1 199 ? 21.784 1.438 -29.568 1.00 92.75 199 VAL A O 1
ATOM 1562 N N . TYR A 1 200 ? 22.091 3.517 -30.377 1.00 93.69 200 TYR A N 1
ATOM 1563 C CA . TYR A 1 200 ? 20.857 3.531 -31.139 1.00 93.69 200 TYR A CA 1
ATOM 1564 C C . TYR A 1 200 ? 20.892 2.472 -32.244 1.00 93.69 200 TYR A C 1
ATOM 1566 O O . TYR A 1 200 ? 21.850 2.405 -33.016 1.00 93.69 200 TYR A O 1
ATOM 1574 N N . VAL A 1 201 ? 19.812 1.705 -32.340 1.00 92.50 201 VAL A N 1
ATOM 1575 C CA . VAL A 1 201 ? 19.515 0.805 -33.452 1.00 92.50 201 VAL A CA 1
ATOM 1576 C C . VAL A 1 201 ? 18.035 0.933 -33.794 1.00 92.50 201 VAL A C 1
ATOM 1578 O O . VAL A 1 201 ? 17.220 1.251 -32.925 1.00 92.50 201 VAL A O 1
ATOM 1581 N N . ASP A 1 202 ? 17.685 0.699 -35.054 1.00 93.62 202 ASP A N 1
ATOM 1582 C CA . ASP A 1 202 ? 16.283 0.617 -35.450 1.00 93.62 202 ASP A CA 1
ATOM 1583 C C . ASP A 1 202 ? 15.660 -0.623 -34.784 1.00 93.62 202 ASP A C 1
ATOM 1585 O O . ASP A 1 202 ? 16.157 -1.740 -34.932 1.00 93.62 202 ASP A O 1
ATOM 1589 N N . VAL A 1 203 ? 14.576 -0.424 -34.031 1.00 89.44 203 VAL A N 1
ATOM 1590 C CA . VAL A 1 203 ? 13.859 -1.476 -33.303 1.00 89.44 203 VAL A CA 1
ATOM 1591 C C . VAL A 1 203 ? 12.433 -1.552 -33.847 1.00 89.44 203 VAL A C 1
ATOM 1593 O O . VAL A 1 203 ? 11.681 -0.578 -33.696 1.00 89.44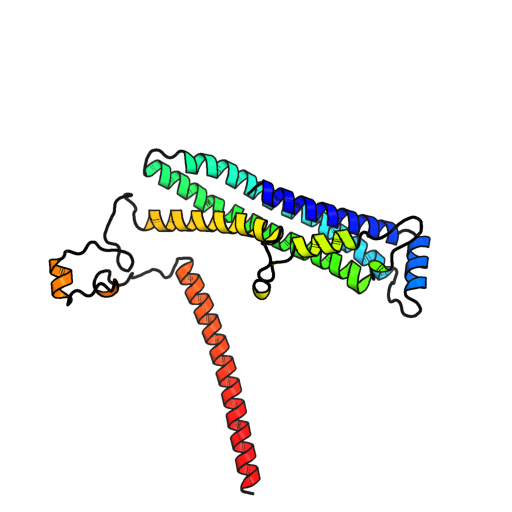 203 VAL A O 1
ATOM 1596 N N . PRO A 1 204 ? 12.027 -2.689 -34.446 1.00 88.25 204 PRO A N 1
ATOM 1597 C CA . PRO A 1 204 ? 10.680 -2.865 -34.966 1.00 88.25 204 PRO A CA 1
ATOM 1598 C C . PRO A 1 2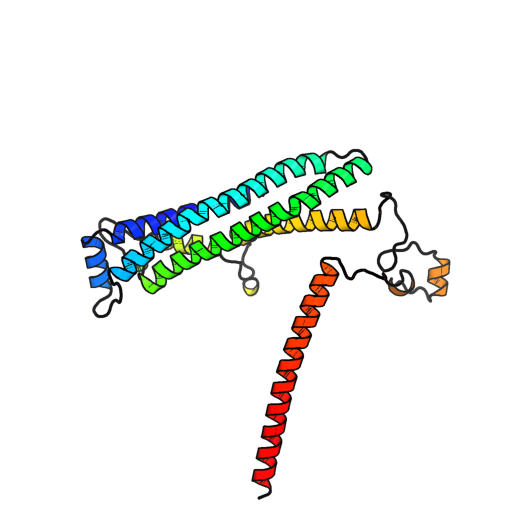04 ? 9.598 -2.565 -33.926 1.00 88.25 204 PRO A C 1
ATOM 1600 O O . PRO A 1 204 ? 9.702 -2.961 -32.768 1.00 88.25 204 PRO A O 1
ATOM 1603 N N . GLY A 1 205 ? 8.557 -1.845 -34.335 1.00 86.31 205 GLY A N 1
ATOM 1604 C CA . GLY A 1 205 ? 7.488 -1.360 -33.458 1.00 86.31 205 GLY A CA 1
ATOM 1605 C C . GLY A 1 205 ? 7.870 -0.253 -32.460 1.00 86.31 205 GLY A C 1
ATOM 1606 O O . GLY A 1 205 ? 6.974 0.245 -31.785 1.00 86.31 205 GLY A O 1
ATOM 1607 N N . LEU A 1 206 ? 9.142 0.164 -32.364 1.00 88.19 206 LEU A N 1
ATOM 1608 C CA . LEU A 1 206 ? 9.595 1.190 -31.415 1.00 88.19 206 LEU A CA 1
ATOM 1609 C C . LEU A 1 206 ? 10.219 2.430 -32.073 1.00 88.19 206 LEU A C 1
ATOM 1611 O O . LEU A 1 206 ? 9.725 3.540 -31.875 1.00 88.19 206 LEU A O 1
ATOM 1615 N N . CYS A 1 207 ? 11.303 2.281 -32.837 1.00 91.75 207 CYS A N 1
ATOM 1616 C CA . CYS A 1 207 ? 11.990 3.421 -33.446 1.00 91.75 207 CYS A CA 1
ATOM 1617 C C . CYS A 1 207 ? 12.743 3.047 -34.726 1.00 91.75 207 CYS A C 1
ATOM 1619 O O . CYS A 1 207 ? 13.259 1.941 -34.833 1.00 91.75 207 CYS A O 1
ATOM 1621 N N . ALA A 1 208 ? 12.845 3.990 -35.667 1.00 93.06 208 ALA A N 1
ATOM 1622 C CA . ALA A 1 208 ? 13.691 3.859 -36.853 1.00 93.06 208 ALA A CA 1
ATOM 1623 C C . ALA A 1 208 ? 14.216 5.225 -37.333 1.00 93.06 208 ALA A C 1
ATOM 1625 O O . ALA A 1 208 ? 13.498 6.229 -37.237 1.00 93.06 208 ALA A O 1
ATOM 1626 N N . VAL A 1 209 ? 15.432 5.272 -37.886 1.00 94.81 209 VAL A N 1
ATOM 1627 C CA . VAL A 1 209 ? 15.979 6.456 -38.571 1.00 94.81 209 VAL A CA 1
ATOM 1628 C C . VAL A 1 209 ? 15.638 6.400 -40.055 1.00 94.81 209 VAL A C 1
ATOM 1630 O O . VAL A 1 209 ? 16.139 5.569 -40.808 1.00 94.81 209 VAL A O 1
ATOM 1633 N N . ILE A 1 210 ? 14.810 7.343 -40.504 1.00 95.50 210 ILE A N 1
ATOM 1634 C CA . ILE A 1 210 ? 14.295 7.369 -41.876 1.00 95.50 210 ILE A CA 1
ATOM 1635 C C . ILE A 1 210 ? 14.845 8.563 -42.651 1.00 95.50 210 ILE A C 1
ATOM 1637 O O . ILE A 1 210 ? 14.838 9.704 -42.184 1.00 95.50 210 ILE A O 1
AT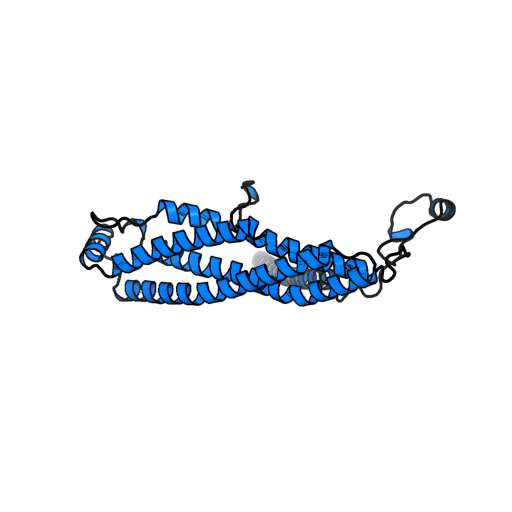OM 1641 N N . SER A 1 211 ? 15.298 8.307 -43.880 1.00 96.44 211 SER A N 1
ATOM 1642 C CA . SER A 1 211 ? 15.772 9.363 -44.772 1.00 96.44 211 SER A CA 1
ATOM 1643 C C . SER A 1 211 ? 14.626 10.259 -45.254 1.00 96.44 211 SER A C 1
ATOM 1645 O O . SER A 1 211 ? 13.493 9.821 -45.459 1.00 96.44 211 SER A O 1
ATOM 1647 N N . ARG A 1 212 ? 14.934 11.527 -45.543 1.00 96.81 212 ARG A N 1
ATOM 1648 C CA . ARG A 1 212 ? 13.954 12.469 -46.116 1.00 96.81 212 ARG A CA 1
ATOM 1649 C C . ARG A 1 212 ? 13.384 11.991 -47.457 1.00 96.81 212 ARG A C 1
ATOM 1651 O O . ARG A 1 212 ? 12.240 12.305 -47.762 1.00 96.81 212 ARG A O 1
ATOM 1658 N N . ALA A 1 213 ? 14.159 11.230 -48.233 1.00 97.31 213 ALA A N 1
ATOM 1659 C CA . ALA A 1 213 ? 13.702 10.641 -49.489 1.00 97.31 213 ALA A CA 1
ATOM 1660 C C . ALA A 1 213 ? 12.637 9.555 -49.256 1.00 97.31 213 ALA A C 1
ATOM 1662 O O . ALA A 1 213 ? 11.617 9.550 -49.937 1.00 97.31 213 ALA A O 1
ATOM 1663 N N . ALA A 1 214 ? 12.828 8.688 -48.255 1.00 94.38 214 ALA A N 1
ATOM 1664 C CA . ALA A 1 214 ? 11.834 7.684 -47.872 1.00 94.38 214 ALA A CA 1
ATOM 1665 C C . ALA A 1 214 ? 10.553 8.320 -47.303 1.00 94.38 214 ALA A C 1
ATOM 1667 O O . ALA A 1 214 ? 9.458 7.835 -47.582 1.00 94.38 214 ALA A O 1
ATOM 1668 N N . ILE A 1 215 ? 10.675 9.436 -46.571 1.00 96.44 215 ILE A N 1
ATOM 1669 C CA . ILE A 1 215 ? 9.523 10.237 -46.122 1.00 96.44 215 ILE A CA 1
ATOM 1670 C C . ILE A 1 215 ? 8.769 10.822 -47.324 1.00 96.44 215 ILE A C 1
ATOM 1672 O O . ILE A 1 215 ? 7.549 10.710 -47.394 1.00 96.44 215 ILE A O 1
ATOM 1676 N N . ALA A 1 216 ? 9.481 11.404 -48.296 1.00 96.81 216 ALA A N 1
ATOM 1677 C CA . ALA A 1 216 ? 8.866 11.948 -49.508 1.00 96.81 216 ALA A CA 1
ATOM 1678 C C . ALA A 1 216 ? 8.154 10.863 -50.338 1.00 96.81 216 ALA A C 1
ATOM 1680 O O . ALA A 1 216 ? 7.062 11.105 -50.839 1.00 96.81 216 ALA A O 1
ATOM 1681 N N . ALA A 1 217 ? 8.728 9.657 -50.424 1.00 96.12 217 ALA A N 1
ATOM 1682 C CA . ALA A 1 217 ? 8.110 8.507 -51.091 1.00 96.12 217 ALA A CA 1
ATOM 1683 C C . ALA A 1 217 ? 6.848 7.980 -50.380 1.00 96.12 217 ALA A C 1
ATOM 1685 O O . ALA A 1 217 ? 6.062 7.262 -50.987 1.00 96.12 217 ALA A O 1
ATOM 1686 N N . ASN A 1 218 ? 6.650 8.335 -49.107 1.00 94.06 218 ASN A N 1
ATOM 1687 C CA . ASN A 1 218 ? 5.463 8.018 -48.310 1.00 94.06 218 ASN A CA 1
ATOM 1688 C C . ASN A 1 218 ? 4.545 9.243 -48.144 1.00 94.06 218 ASN A C 1
ATOM 1690 O O . ASN A 1 218 ? 3.945 9.438 -47.082 1.00 94.06 218 ASN A O 1
ATOM 1694 N N . ASP A 1 219 ? 4.474 10.096 -49.172 1.00 96.44 219 ASP A N 1
ATOM 1695 C CA . ASP A 1 219 ? 3.638 11.303 -49.218 1.00 96.44 219 ASP A CA 1
ATOM 1696 C C . ASP A 1 219 ? 3.859 12.251 -48.026 1.00 96.44 219 ASP A C 1
ATOM 1698 O O . ASP A 1 219 ? 2.936 12.899 -47.534 1.00 96.44 219 ASP A O 1
ATOM 1702 N N . TYR A 1 220 ? 5.095 12.313 -47.518 1.00 95.62 220 TYR A N 1
ATOM 1703 C CA . TYR A 1 220 ? 5.481 13.095 -46.339 1.00 95.62 220 TYR A CA 1
ATOM 1704 C C . TYR A 1 220 ? 4.725 12.740 -45.047 1.00 95.62 220 TYR A C 1
ATOM 1706 O O . TYR A 1 220 ? 4.744 13.506 -44.080 1.00 95.62 220 TYR A O 1
ATOM 1714 N N . SER A 1 221 ? 4.087 11.569 -44.984 1.00 94.19 221 SER A N 1
ATOM 1715 C CA . SER A 1 221 ? 3.419 11.097 -43.772 1.00 94.19 221 SER A CA 1
ATOM 1716 C C . SER A 1 221 ? 4.434 10.881 -42.649 1.00 94.19 221 SER A C 1
ATOM 1718 O O . SER A 1 221 ? 5.448 10.225 -42.848 1.00 94.19 221 SER A O 1
ATOM 1720 N N . LEU A 1 222 ? 4.163 11.386 -41.444 1.00 93.75 222 LEU A N 1
ATOM 1721 C CA . LEU A 1 222 ? 5.022 11.181 -40.265 1.00 93.75 222 LEU A CA 1
ATOM 1722 C C . LEU A 1 222 ? 4.458 10.137 -39.293 1.00 93.75 222 LEU A C 1
ATOM 1724 O O . LEU A 1 222 ? 4.897 10.050 -38.150 1.00 93.75 222 LEU A O 1
ATOM 1728 N N . THR A 1 223 ? 3.473 9.345 -39.725 1.00 92.19 223 THR A N 1
ATOM 1729 C CA . THR A 1 223 ? 2.892 8.280 -38.903 1.00 92.19 223 THR A CA 1
ATOM 1730 C C . THR A 1 223 ? 3.934 7.175 -38.676 1.00 92.19 223 THR A C 1
ATOM 1732 O O . THR A 1 223 ? 4.306 6.513 -39.649 1.00 92.19 223 THR A O 1
ATOM 1735 N N . PRO A 1 224 ? 4.381 6.914 -37.428 1.00 89.12 224 PRO A N 1
ATOM 1736 C CA . PRO A 1 224 ? 5.490 5.990 -37.162 1.00 89.12 224 PRO A CA 1
ATOM 1737 C C . PRO A 1 224 ? 5.276 4.579 -37.722 1.00 89.12 224 PRO A C 1
ATOM 1739 O O . PRO A 1 224 ? 6.208 3.976 -38.248 1.00 89.12 224 PRO A O 1
ATOM 1742 N N . GLY A 1 225 ? 4.036 4.077 -37.699 1.00 87.25 225 GLY A N 1
ATOM 1743 C CA . GLY A 1 225 ? 3.699 2.734 -38.187 1.00 87.25 225 GLY A CA 1
ATOM 1744 C C . GLY A 1 225 ? 4.055 2.468 -39.656 1.00 87.25 225 GLY A C 1
ATOM 1745 O O . GLY A 1 225 ? 4.242 1.315 -40.024 1.00 87.25 225 GLY A O 1
ATOM 1746 N N . ARG A 1 226 ? 4.216 3.508 -40.491 1.00 89.25 226 ARG A N 1
ATOM 1747 C CA . ARG A 1 226 ? 4.666 3.358 -41.890 1.00 89.25 226 ARG A CA 1
ATOM 1748 C C . ARG A 1 226 ? 6.138 2.971 -42.022 1.00 89.25 226 ARG A C 1
ATOM 1750 O O . ARG A 1 226 ? 6.544 2.490 -43.073 1.00 89.25 226 ARG A O 1
ATOM 1757 N N . TYR A 1 227 ? 6.924 3.209 -40.979 1.00 92.38 227 TYR A N 1
ATOM 1758 C CA . TYR A 1 227 ? 8.380 3.130 -41.030 1.00 92.38 227 TYR A CA 1
ATOM 1759 C C . TYR A 1 227 ? 8.956 2.114 -40.055 1.00 92.38 227 TYR A C 1
ATOM 1761 O O . TYR A 1 227 ? 9.952 1.466 -40.347 1.00 92.38 227 TYR A O 1
ATOM 1769 N N . VAL A 1 228 ? 8.333 2.002 -38.886 1.00 88.50 228 VAL A N 1
ATOM 1770 C CA . VAL A 1 228 ? 8.893 1.280 -37.746 1.00 88.50 228 VAL A CA 1
ATOM 1771 C C . VAL A 1 228 ? 8.458 -0.195 -37.741 1.00 88.50 228 VAL A C 1
ATOM 1773 O O . VAL A 1 228 ? 9.030 -1.007 -37.025 1.00 88.50 228 VAL A O 1
ATOM 1776 N N . GLY A 1 229 ? 7.481 -0.591 -38.565 1.00 84.69 229 GLY A N 1
ATOM 1777 C CA . GLY A 1 229 ? 6.966 -1.965 -38.590 1.00 84.69 229 GLY A CA 1
ATOM 1778 C C . GLY A 1 229 ? 6.258 -2.362 -37.287 1.00 84.69 229 GLY A C 1
ATOM 1779 O O . GLY A 1 229 ? 5.859 -1.503 -36.501 1.00 84.69 229 GLY A O 1
ATOM 1780 N N . VAL A 1 230 ? 6.089 -3.669 -37.060 1.00 75.88 230 VAL A N 1
ATOM 1781 C CA . VAL A 1 230 ? 5.431 -4.232 -35.867 1.00 75.88 230 VAL A CA 1
ATOM 1782 C C . VAL A 1 230 ? 6.416 -5.139 -35.136 1.00 75.88 230 VAL A C 1
ATOM 1784 O O . VAL A 1 230 ? 7.083 -5.961 -35.764 1.00 75.88 230 VAL A O 1
ATOM 1787 N N . ALA A 1 231 ? 6.508 -4.995 -33.814 1.00 70.62 231 ALA A N 1
ATOM 1788 C CA . ALA A 1 231 ? 7.296 -5.898 -32.988 1.00 70.62 231 ALA A CA 1
ATOM 1789 C C . ALA A 1 231 ? 6.644 -7.294 -32.978 1.00 70.62 231 ALA A C 1
ATOM 1791 O O . ALA A 1 231 ? 5.499 -7.446 -32.557 1.00 70.62 231 ALA A O 1
ATOM 1792 N N . LEU A 1 232 ? 7.367 -8.315 -33.437 1.00 58.50 232 LEU A N 1
ATOM 1793 C CA . LEU A 1 232 ? 6.968 -9.715 -33.288 1.00 58.50 232 LEU A CA 1
ATOM 1794 C C . LEU A 1 232 ? 7.536 -10.215 -31.948 1.00 58.50 232 LEU A C 1
ATOM 1796 O O . LEU A 1 232 ? 8.747 -10.382 -31.842 1.00 58.50 232 LEU A O 1
ATOM 1800 N N . GLY A 1 233 ? 6.692 -10.416 -30.927 1.00 54.84 233 GLY A N 1
ATOM 1801 C CA . GLY A 1 233 ? 7.098 -11.088 -29.676 1.00 54.84 233 GLY A CA 1
ATOM 1802 C C . GLY A 1 233 ? 7.039 -10.288 -28.366 1.00 54.84 233 GLY A C 1
ATOM 1803 O O . GLY A 1 233 ? 7.674 -10.692 -27.400 1.00 54.84 233 GLY A O 1
ATOM 1804 N N . VAL A 1 234 ? 6.271 -9.197 -28.273 1.00 51.97 234 VAL A N 1
ATOM 1805 C CA . VAL A 1 234 ? 6.050 -8.450 -27.006 1.00 51.97 234 VAL A CA 1
ATOM 1806 C C . VAL A 1 234 ? 4.967 -9.115 -26.132 1.00 51.97 234 VAL A C 1
ATOM 1808 O O . VAL A 1 234 ? 4.192 -8.455 -25.455 1.00 51.97 234 VAL A O 1
ATOM 1811 N N . GLU A 1 235 ? 4.833 -10.442 -26.187 1.00 49.34 235 GLU A N 1
ATOM 1812 C CA . GLU A 1 235 ? 3.805 -11.136 -25.404 1.00 49.34 235 GLU A CA 1
ATOM 1813 C C . GLU A 1 235 ? 4.232 -11.351 -23.941 1.00 49.34 235 GLU A C 1
ATOM 1815 O O . GLU A 1 235 ? 3.360 -11.409 -23.084 1.00 49.34 235 GLU A O 1
ATOM 1820 N N . ASP A 1 236 ? 5.522 -11.391 -23.606 1.00 47.84 236 ASP A N 1
ATOM 1821 C CA . ASP A 1 236 ? 5.989 -11.788 -22.261 1.00 47.84 236 ASP A CA 1
ATOM 1822 C C . ASP A 1 236 ? 6.474 -10.636 -21.354 1.00 47.84 236 ASP A C 1
ATOM 1824 O O . ASP A 1 236 ? 7.080 -10.896 -20.315 1.00 47.84 236 ASP A O 1
ATOM 1828 N N . ASP A 1 237 ? 6.215 -9.368 -21.694 1.00 56.97 237 ASP A N 1
ATOM 1829 C CA . ASP A 1 237 ? 6.476 -8.242 -20.781 1.00 56.97 237 ASP A CA 1
ATOM 1830 C C . ASP A 1 237 ? 5.228 -7.809 -19.984 1.00 56.97 237 ASP A C 1
ATOM 1832 O O . ASP A 1 237 ? 4.107 -8.263 -20.234 1.00 56.97 237 ASP A O 1
ATOM 1836 N N . ASP A 1 238 ? 5.428 -6.931 -18.991 1.00 54.28 238 ASP A N 1
ATOM 1837 C CA . ASP A 1 238 ? 4.357 -6.398 -18.134 1.00 54.28 238 ASP A CA 1
ATOM 1838 C C . ASP A 1 238 ? 3.228 -5.729 -18.963 1.00 54.28 238 ASP A C 1
ATOM 1840 O O . ASP A 1 238 ? 2.071 -5.712 -18.534 1.00 54.28 238 ASP A O 1
ATOM 1844 N N . GLU A 1 239 ? 3.524 -5.194 -20.159 1.00 55.59 239 GLU A N 1
ATOM 1845 C CA . GLU A 1 239 ? 2.517 -4.627 -21.070 1.00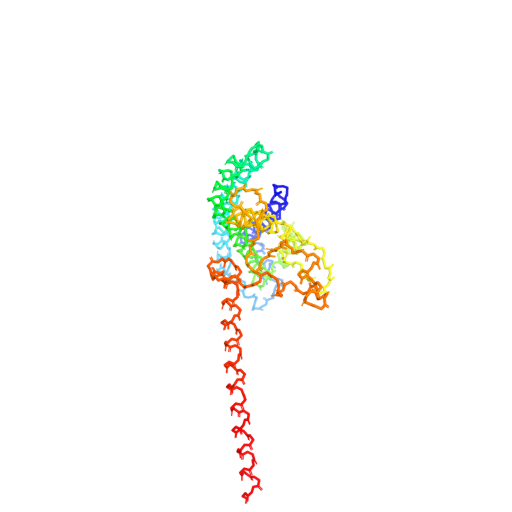 55.59 239 GLU A CA 1
ATOM 1846 C C . GLU A 1 239 ? 1.683 -5.727 -21.742 1.00 55.59 239 GLU A C 1
ATOM 1848 O O . GLU A 1 239 ? 0.456 -5.606 -21.821 1.00 55.59 239 GLU A O 1
ATOM 1853 N N . GLY A 1 240 ? 2.317 -6.825 -22.164 1.00 60.41 240 GLY A N 1
ATOM 1854 C CA . GLY A 1 240 ? 1.643 -8.022 -22.670 1.00 60.41 240 GLY A CA 1
ATOM 1855 C C . GLY A 1 240 ? 0.744 -8.693 -21.625 1.00 60.41 240 GLY A C 1
ATOM 1856 O O . GLY A 1 240 ? -0.377 -9.111 -21.938 1.00 60.41 240 GLY A O 1
ATOM 1857 N N . GLU A 1 241 ? 1.181 -8.751 -20.364 1.00 63.03 241 GLU A N 1
ATOM 1858 C CA . GLU A 1 241 ? 0.365 -9.276 -19.262 1.00 63.03 241 GLU A CA 1
ATOM 1859 C C . GLU A 1 241 ? -0.823 -8.358 -18.936 1.00 63.03 241 GLU A C 1
ATOM 1861 O O . GLU A 1 241 ? -1.960 -8.837 -18.887 1.00 63.03 241 GLU A O 1
ATOM 1866 N N . ALA A 1 242 ? -0.602 -7.042 -18.829 1.00 65.75 242 ALA A N 1
ATOM 1867 C CA . ALA A 1 242 ? -1.673 -6.065 -18.621 1.00 65.75 242 ALA A CA 1
ATOM 1868 C C . ALA A 1 242 ? -2.693 -6.063 -19.775 1.00 65.75 242 ALA A C 1
ATOM 1870 O O . ALA A 1 242 ? -3.901 -5.943 -19.549 1.00 65.75 242 ALA A O 1
ATOM 1871 N N . PHE A 1 243 ? -2.234 -6.237 -21.018 1.00 71.44 243 PHE A N 1
ATOM 1872 C CA . PHE A 1 243 ? -3.111 -6.395 -22.176 1.00 71.44 243 PHE A CA 1
ATOM 1873 C C . PHE A 1 243 ? -3.968 -7.660 -22.061 1.00 71.44 243 PHE A C 1
ATOM 1875 O O . PHE A 1 243 ? -5.182 -7.592 -22.258 1.00 71.44 243 PHE A O 1
ATOM 1882 N N . ARG A 1 244 ? -3.379 -8.808 -21.698 1.00 75.06 244 ARG A N 1
ATOM 1883 C CA . ARG A 1 244 ? -4.125 -10.064 -21.506 1.00 75.06 244 ARG A CA 1
ATOM 1884 C C . ARG A 1 244 ? -5.146 -9.974 -20.380 1.00 75.06 244 ARG A C 1
ATOM 1886 O O . ARG A 1 244 ? -6.261 -10.462 -20.550 1.00 75.06 244 ARG A O 1
ATOM 1893 N N . GLU A 1 245 ? -4.780 -9.385 -19.246 1.00 77.06 245 GLU A N 1
ATOM 1894 C CA . GLU A 1 245 ? -5.696 -9.189 -18.121 1.00 77.06 245 GLU A CA 1
ATOM 1895 C C . GLU A 1 245 ? -6.881 -8.312 -18.539 1.00 77.06 245 GLU A C 1
ATOM 1897 O O . GLU A 1 245 ? -8.033 -8.712 -18.369 1.00 77.06 245 GLU A O 1
ATOM 1902 N N . ARG A 1 246 ? -6.611 -7.194 -19.223 1.00 79.12 246 ARG A N 1
ATOM 1903 C CA . ARG A 1 246 ? -7.655 -6.318 -19.765 1.00 79.12 246 ARG A CA 1
ATOM 1904 C C . ARG A 1 246 ? -8.532 -7.011 -20.805 1.00 79.12 246 ARG A C 1
ATOM 1906 O O . ARG A 1 246 ? -9.743 -6.822 -20.813 1.00 79.12 246 ARG A O 1
ATOM 1913 N N . MET A 1 247 ? -7.952 -7.827 -21.683 1.00 86.75 247 MET A N 1
ATOM 1914 C CA . MET A 1 247 ? -8.719 -8.603 -22.661 1.00 86.75 247 MET A CA 1
ATOM 1915 C C . MET A 1 247 ? -9.616 -9.645 -21.985 1.00 86.75 247 MET A C 1
ATOM 1917 O O . MET A 1 247 ? -10.744 -9.845 -22.432 1.00 86.75 247 MET A O 1
ATOM 1921 N N . LYS A 1 248 ? -9.157 -10.279 -20.897 1.00 87.50 248 LYS A N 1
ATOM 1922 C CA . LYS A 1 248 ? -9.985 -11.184 -20.084 1.00 87.50 248 LYS A CA 1
ATOM 1923 C C . LYS A 1 248 ? -11.132 -10.441 -19.402 1.00 87.50 248 LYS A C 1
ATOM 1925 O O . LYS A 1 248 ? -12.257 -10.930 -19.440 1.00 87.50 248 LYS A O 1
ATOM 1930 N N . GLU A 1 249 ? -10.858 -9.274 -18.822 1.00 90.56 249 GLU A N 1
ATOM 1931 C CA . GLU A 1 249 ? -11.873 -8.407 -18.212 1.00 90.56 249 GLU A CA 1
ATOM 1932 C C . GLU A 1 249 ? -12.946 -8.016 -19.237 1.00 90.56 249 GLU A C 1
ATOM 1934 O O . GLU A 1 249 ? -14.119 -8.324 -19.041 1.00 90.56 249 GLU A O 1
ATOM 1939 N N . ILE A 1 250 ? -12.537 -7.466 -20.388 1.00 92.38 250 ILE A N 1
ATOM 1940 C CA . ILE A 1 250 ? -13.443 -7.099 -21.488 1.00 92.38 250 ILE A CA 1
ATOM 1941 C C . ILE A 1 250 ? -14.266 -8.306 -21.953 1.00 92.38 250 ILE A C 1
ATOM 1943 O O . ILE A 1 250 ? -15.460 -8.176 -22.219 1.00 92.38 250 ILE A O 1
ATOM 1947 N N . HIS A 1 251 ? -13.654 -9.487 -22.063 1.00 93.00 251 HIS A N 1
ATOM 1948 C CA . HIS A 1 251 ? -14.366 -10.692 -22.481 1.00 93.00 251 HIS A CA 1
ATOM 1949 C C . HIS A 1 251 ? -15.433 -11.119 -21.462 1.00 93.00 251 HIS A C 1
ATOM 1951 O O . HIS A 1 251 ? -16.541 -11.484 -21.855 1.00 93.00 251 HIS A O 1
ATOM 1957 N N . SER A 1 252 ? -15.124 -11.027 -20.166 1.00 93.06 252 SER A N 1
ATOM 1958 C CA . SER A 1 252 ? -16.081 -11.297 -19.088 1.00 93.06 252 SER A CA 1
ATOM 1959 C C . SER A 1 252 ? -17.240 -10.298 -19.100 1.00 93.06 252 SER A C 1
ATOM 1961 O O . SER A 1 252 ? -18.399 -10.703 -19.048 1.00 93.06 252 SER A O 1
ATOM 1963 N N . GLU A 1 253 ? -16.950 -9.001 -19.224 1.00 93.88 253 GLU A N 1
ATOM 1964 C CA . GLU A 1 253 ? -17.981 -7.959 -19.316 1.00 93.88 253 GLU A CA 1
ATOM 1965 C C . GLU A 1 253 ? -18.885 -8.162 -20.538 1.00 93.88 253 GLU A C 1
ATOM 1967 O O . GLU A 1 253 ? -20.108 -8.032 -20.447 1.00 93.88 253 GLU A O 1
ATOM 1972 N N . LEU A 1 254 ? -18.301 -8.524 -21.684 1.00 96.62 254 LEU A N 1
ATOM 1973 C CA . LEU A 1 254 ? -19.051 -8.803 -22.904 1.00 96.62 254 LEU A CA 1
ATOM 1974 C C . LEU A 1 254 ? -19.986 -10.009 -22.733 1.00 96.62 254 LEU A C 1
ATOM 1976 O O . LEU A 1 254 ? -21.123 -9.966 -23.204 1.00 96.62 254 LEU A O 1
ATOM 1980 N N . ALA A 1 255 ? -19.534 -11.064 -22.048 1.00 95.00 255 ALA A N 1
ATOM 1981 C CA . ALA A 1 255 ? -20.364 -12.226 -21.742 1.00 95.00 255 ALA A CA 1
ATOM 1982 C C . ALA A 1 255 ? -21.570 -11.838 -20.870 1.00 95.00 255 ALA A C 1
ATOM 1984 O O . ALA A 1 255 ? -22.707 -12.148 -21.225 1.00 95.00 255 ALA A O 1
ATOM 1985 N N . GLU A 1 256 ? -21.354 -11.064 -19.802 1.00 95.38 256 GLU A N 1
ATOM 1986 C CA . GLU A 1 256 ? -22.450 -10.575 -18.956 1.00 95.38 256 GLU A CA 1
ATOM 1987 C C . GLU A 1 256 ? -23.448 -9.690 -19.716 1.00 95.38 256 GLU A C 1
ATOM 1989 O O . GLU A 1 256 ? -24.659 -9.752 -19.480 1.00 95.38 256 GLU A O 1
ATOM 1994 N N . LEU A 1 257 ? -22.957 -8.822 -20.607 1.00 96.00 257 LEU A N 1
ATOM 1995 C CA . LEU A 1 257 ? -23.812 -7.972 -21.434 1.00 96.00 257 LEU A CA 1
ATOM 1996 C C . LEU A 1 257 ? -24.651 -8.800 -22.412 1.00 96.00 257 LEU A C 1
ATOM 1998 O O . LEU A 1 257 ? -25.835 -8.504 -22.585 1.00 96.00 257 LEU A O 1
ATOM 2002 N N . ASN A 1 258 ? -24.080 -9.853 -22.999 1.00 96.38 258 ASN A N 1
ATOM 2003 C CA . ASN A 1 258 ? -24.809 -10.774 -23.869 1.00 96.38 258 ASN A CA 1
ATOM 2004 C C . ASN A 1 258 ? -25.903 -11.536 -23.112 1.00 96.38 258 ASN A C 1
ATOM 2006 O O . ASN A 1 258 ? -27.027 -11.624 -23.608 1.00 96.38 258 ASN A O 1
ATOM 2010 N N . ASP A 1 259 ? -25.627 -12.010 -21.896 1.00 96.12 259 ASP A N 1
ATOM 2011 C CA . ASP A 1 259 ? -26.634 -12.676 -21.062 1.00 96.12 259 ASP A CA 1
ATOM 2012 C C . ASP A 1 259 ? -27.801 -11.737 -20.735 1.00 96.12 259 ASP A C 1
ATOM 2014 O O . ASP A 1 259 ? -28.974 -12.104 -20.865 1.00 96.12 259 ASP A O 1
ATOM 2018 N N . LYS A 1 260 ? -27.498 -10.485 -20.371 1.00 95.12 260 LYS A N 1
ATOM 2019 C CA . LYS A 1 260 ? -28.516 -9.449 -20.132 1.00 95.12 260 LYS A CA 1
ATOM 2020 C C . LYS A 1 260 ? -29.325 -9.153 -21.395 1.00 95.12 260 LYS A C 1
ATOM 2022 O O . LYS A 1 260 ? -30.546 -9.007 -21.314 1.00 95.12 260 LYS A O 1
ATOM 2027 N N . ALA A 1 261 ? -28.674 -9.087 -22.557 1.00 96.56 261 ALA A N 1
ATOM 2028 C CA . ALA A 1 261 ? -29.346 -8.878 -23.835 1.00 96.56 261 ALA A CA 1
ATOM 2029 C C . ALA A 1 261 ? -30.293 -10.041 -24.176 1.00 96.56 261 ALA A C 1
ATOM 2031 O O . ALA A 1 261 ? -31.437 -9.795 -24.558 1.00 96.56 261 ALA A O 1
ATOM 2032 N N . ALA A 1 262 ? -29.868 -11.291 -23.968 1.00 96.25 262 ALA A N 1
ATOM 2033 C CA . ALA A 1 262 ? -30.699 -12.476 -24.183 1.00 96.25 262 ALA A CA 1
ATOM 2034 C C . ALA A 1 262 ? -31.919 -12.503 -23.246 1.00 96.25 262 ALA A C 1
ATOM 2036 O O . ALA A 1 262 ? -33.042 -12.753 -23.687 1.00 96.25 262 ALA A O 1
ATOM 2037 N N . GLN A 1 263 ? -31.731 -12.174 -21.964 1.00 95.38 263 GLN A N 1
ATOM 2038 C CA . GLN A 1 263 ? -32.838 -12.047 -21.012 1.00 95.38 263 GLN A CA 1
ATOM 2039 C C . GLN A 1 263 ? -33.839 -10.971 -21.445 1.00 95.38 263 GLN A C 1
ATOM 2041 O O . GLN A 1 263 ? -35.051 -11.187 -21.378 1.00 95.38 263 GLN A O 1
ATOM 2046 N N . LEU A 1 264 ? -33.351 -9.817 -21.906 1.00 96.75 264 LEU A N 1
ATOM 2047 C CA . LEU A 1 264 ? -34.212 -8.738 -22.378 1.00 96.75 264 LEU A CA 1
ATOM 2048 C C . LEU A 1 264 ? -34.972 -9.140 -23.649 1.00 96.75 264 LEU A C 1
ATOM 2050 O O . LEU A 1 264 ? -36.171 -8.887 -23.735 1.00 96.75 264 LEU A O 1
ATOM 2054 N N . ALA A 1 265 ? -34.312 -9.816 -24.590 1.00 96.25 265 ALA A N 1
ATOM 2055 C CA . ALA A 1 265 ? -34.941 -10.334 -25.802 1.00 96.25 265 ALA A CA 1
ATOM 2056 C C . ALA A 1 265 ? -36.071 -11.329 -25.483 1.00 96.25 265 ALA A C 1
ATOM 2058 O O . ALA A 1 265 ? -37.170 -11.195 -26.019 1.00 96.25 265 ALA A O 1
ATOM 2059 N N . ASN A 1 266 ? -35.845 -12.258 -24.547 1.00 95.88 266 ASN A N 1
ATOM 2060 C CA . ASN A 1 266 ? -36.875 -13.199 -24.091 1.00 95.88 266 ASN A CA 1
ATOM 2061 C C . ASN A 1 266 ? -38.069 -12.481 -23.449 1.00 95.88 266 ASN A C 1
ATOM 2063 O O . ASN A 1 266 ? -39.218 -12.822 -23.722 1.00 95.88 266 ASN A O 1
ATOM 2067 N N . ARG A 1 267 ? -37.818 -11.454 -22.627 1.00 95.12 267 ARG A N 1
ATOM 2068 C CA . ARG A 1 267 ? -38.890 -10.642 -22.026 1.00 95.12 267 ARG A CA 1
ATOM 2069 C C . ARG A 1 267 ? -39.710 -9.898 -23.075 1.00 95.12 267 ARG A C 1
ATOM 2071 O O . ARG A 1 267 ? -40.925 -9.816 -22.931 1.00 95.12 267 ARG A O 1
ATOM 2078 N N . ILE A 1 268 ? -39.059 -9.368 -24.111 1.00 95.19 268 ILE A N 1
ATOM 2079 C CA . ILE A 1 268 ? -39.744 -8.716 -25.231 1.00 95.19 268 ILE A CA 1
ATOM 2080 C C . ILE A 1 268 ? -40.622 -9.730 -25.970 1.00 95.19 268 ILE A C 1
ATOM 2082 O O . ILE A 1 268 ? -41.778 -9.424 -26.236 1.00 95.19 268 ILE A O 1
ATOM 2086 N N . GLN A 1 269 ? -40.115 -10.935 -26.258 1.00 94.44 269 GLN A N 1
ATOM 2087 C CA . GLN A 1 269 ? -40.910 -11.983 -26.910 1.00 94.44 269 GLN A CA 1
ATOM 2088 C C . GLN A 1 269 ? -42.126 -12.401 -26.081 1.00 94.44 269 GLN A C 1
ATOM 2090 O O . GLN A 1 269 ? -43.219 -12.477 -26.631 1.00 94.44 269 GLN A O 1
ATOM 2095 N N . LEU A 1 270 ? -41.958 -12.629 -24.775 1.00 93.56 270 LEU A N 1
ATOM 2096 C CA . LEU A 1 270 ? -43.067 -12.978 -23.880 1.00 93.56 270 LEU A CA 1
ATOM 2097 C C . LEU A 1 270 ? -44.153 -11.899 -23.883 1.00 93.56 270 LEU A C 1
ATOM 2099 O O . LEU A 1 270 ? -45.316 -12.208 -24.120 1.00 93.56 270 LEU A O 1
ATOM 2103 N N . ALA A 1 271 ? -43.760 -10.634 -23.713 1.00 92.88 271 ALA A N 1
ATOM 2104 C CA . ALA A 1 271 ? -44.696 -9.512 -23.727 1.00 92.88 271 ALA A CA 1
ATOM 2105 C C . ALA A 1 271 ? -45.428 -9.364 -25.074 1.00 92.88 271 ALA A C 1
ATOM 2107 O O . ALA A 1 271 ? -46.577 -8.937 -25.108 1.00 92.88 271 ALA A O 1
ATOM 2108 N N . PHE A 1 272 ? -44.772 -9.701 -26.189 1.00 93.69 272 PHE A N 1
ATOM 2109 C CA . PHE A 1 272 ? -45.395 -9.667 -27.512 1.00 93.69 272 PHE A CA 1
ATOM 2110 C C . PHE A 1 272 ? -46.409 -10.803 -27.694 1.00 93.69 272 PHE A C 1
ATOM 2112 O O . PHE A 1 272 ? -47.480 -10.569 -28.243 1.00 93.69 272 PHE A O 1
ATOM 2119 N N . SER A 1 273 ? -46.092 -12.011 -27.218 1.00 90.94 273 SER A N 1
ATOM 2120 C CA . SER A 1 273 ? -47.008 -13.157 -27.256 1.00 90.94 273 SER A CA 1
ATOM 2121 C C . SER A 1 273 ? -48.272 -12.900 -26.434 1.00 90.94 273 SER A C 1
ATOM 2123 O O . SER A 1 273 ? -49.367 -13.116 -26.939 1.00 90.94 273 SER A O 1
ATOM 2125 N N . GLU A 1 274 ? -48.130 -12.357 -25.220 1.00 90.75 274 GLU A N 1
ATOM 2126 C CA . GLU A 1 274 ? -49.259 -11.993 -24.345 1.00 90.75 274 GLU A CA 1
ATOM 2127 C C . GLU A 1 274 ? -50.169 -10.903 -24.937 1.00 90.75 274 GLU A C 1
ATOM 2129 O O . GLU A 1 274 ? -51.315 -10.774 -24.525 1.00 90.75 274 GLU A O 1
ATOM 2134 N N . LEU A 1 275 ? -49.670 -10.092 -25.875 1.00 87.44 275 LEU A N 1
ATOM 2135 C CA . LEU A 1 275 ? -50.437 -9.017 -26.514 1.00 87.44 275 LEU A CA 1
ATOM 2136 C C . LEU A 1 275 ? -51.240 -9.493 -27.737 1.00 87.44 275 LEU A C 1
ATOM 2138 O O . LEU A 1 275 ? -52.133 -8.779 -28.192 1.00 87.44 275 LEU A O 1
ATOM 2142 N N . ILE A 1 276 ? -50.881 -10.647 -28.309 1.00 86.56 276 ILE A N 1
ATOM 2143 C CA . ILE A 1 276 ? -51.512 -11.204 -29.517 1.00 86.56 276 ILE A CA 1
ATOM 2144 C C . ILE A 1 276 ? -52.553 -12.289 -29.166 1.00 86.56 276 ILE A C 1
ATOM 2146 O O . ILE A 1 276 ? -53.399 -12.595 -30.009 1.00 86.56 276 ILE A O 1
ATOM 2150 N N . GLU A 1 277 ? -52.522 -12.837 -27.946 1.00 58.41 277 GLU A N 1
ATOM 2151 C CA . GLU A 1 277 ? -53.619 -13.630 -27.352 1.00 58.41 277 GLU A CA 1
ATOM 2152 C C . GLU A 1 277 ? -54.773 -12.748 -26.846 1.00 58.41 277 GLU A C 1
ATOM 2154 O O . GLU A 1 277 ? -55.940 -13.170 -27.030 1.00 58.41 277 GLU A O 1
#